Protein AF-A0A819XTJ2-F1 (afdb_monomer_lite)

Structure (mmCIF, N/CA/C/O backbone):
data_AF-A0A819XTJ2-F1
#
_entry.id   AF-A0A819XTJ2-F1
#
loop_
_atom_site.group_PDB
_atom_site.id
_atom_site.type_symbol
_atom_site.label_atom_id
_atom_site.label_alt_id
_atom_site.label_comp_id
_atom_site.label_asym_id
_atom_site.label_entity_id
_atom_site.label_seq_id
_atom_site.pdbx_PDB_ins_code
_atom_site.Cartn_x
_atom_site.Cartn_y
_atom_site.Cartn_z
_atom_site.occupancy
_atom_site.B_iso_or_equiv
_atom_site.auth_seq_id
_atom_site.auth_comp_id
_atom_site.auth_asym_id
_atom_site.auth_atom_id
_atom_site.pdbx_PDB_model_num
ATOM 1 N N . MET A 1 1 ? 41.397 -12.103 -44.187 1.00 33.31 1 MET A N 1
ATOM 2 C CA . MET A 1 1 ? 41.204 -11.836 -45.631 1.00 33.31 1 MET A CA 1
ATOM 3 C C . MET A 1 1 ? 39.822 -12.357 -45.990 1.00 33.31 1 MET A C 1
ATOM 5 O O . MET A 1 1 ? 39.593 -13.533 -45.779 1.00 33.31 1 MET A O 1
ATOM 9 N N . SER A 1 2 ? 38.857 -11.444 -46.152 1.00 30.75 2 SER A N 1
ATOM 10 C CA . SER A 1 2 ? 38.180 -11.141 -47.435 1.00 30.75 2 SER A CA 1
ATOM 11 C C . SER A 1 2 ? 37.150 -12.227 -47.793 1.00 30.75 2 SER A C 1
ATOM 13 O O . SER A 1 2 ? 37.523 -13.384 -47.882 1.00 30.75 2 SER A O 1
ATOM 15 N N . SER A 1 3 ? 35.853 -11.954 -47.941 1.00 30.77 3 SER A N 1
ATOM 16 C CA . SER A 1 3 ? 35.299 -10.926 -48.830 1.00 30.77 3 SER A CA 1
ATOM 17 C C . SER A 1 3 ? 33.837 -10.558 -48.513 1.00 30.77 3 SER A C 1
ATOM 19 O O . SER A 1 3 ? 32.986 -11.427 -48.343 1.00 30.77 3 SER A O 1
ATOM 21 N N . SER A 1 4 ? 33.568 -9.250 -48.537 1.00 34.06 4 SER A N 1
ATOM 22 C CA . SER A 1 4 ? 32.268 -8.621 -48.831 1.00 34.06 4 SER A CA 1
ATOM 23 C C . SER A 1 4 ? 31.902 -8.814 -50.323 1.00 34.06 4 SER A C 1
ATOM 25 O O . SER A 1 4 ? 32.768 -9.222 -51.102 1.00 34.06 4 SER A O 1
ATOM 27 N N . PRO A 1 5 ? 30.677 -8.459 -50.760 1.00 40.50 5 PRO A N 1
ATOM 28 C CA . PRO A 1 5 ? 30.611 -7.206 -51.515 1.00 40.50 5 PRO A CA 1
ATOM 29 C C . PRO A 1 5 ? 29.430 -6.285 -51.155 1.00 40.50 5 PRO A C 1
ATOM 31 O O . PRO A 1 5 ? 28.283 -6.695 -50.998 1.00 40.50 5 PRO A O 1
ATOM 34 N N . TYR A 1 6 ? 29.786 -5.004 -51.083 1.00 28.61 6 TYR A N 1
ATOM 35 C CA . TYR A 1 6 ? 28.980 -3.788 -51.200 1.00 28.61 6 TYR A CA 1
ATOM 36 C C . TYR A 1 6 ? 28.230 -3.696 -52.546 1.00 28.61 6 TYR A C 1
ATOM 38 O O . TYR A 1 6 ? 28.652 -4.341 -53.499 1.00 28.61 6 TYR A O 1
ATOM 46 N N . ILE A 1 7 ? 27.203 -2.831 -52.653 1.00 33.72 7 ILE A N 1
ATOM 47 C CA . ILE A 1 7 ? 27.189 -1.514 -53.364 1.00 33.72 7 ILE A CA 1
ATOM 48 C C . ILE A 1 7 ? 25.806 -0.853 -53.078 1.00 33.72 7 ILE A C 1
ATOM 50 O O . ILE A 1 7 ? 24.790 -1.463 -53.377 1.00 33.72 7 ILE A O 1
ATOM 54 N N . ASN A 1 8 ? 25.645 0.232 -52.301 1.00 29.64 8 ASN A N 1
ATOM 55 C CA . ASN A 1 8 ? 26.008 1.664 -52.440 1.00 29.64 8 ASN A CA 1
ATOM 56 C C . ASN A 1 8 ? 24.968 2.515 -53.215 1.00 29.64 8 ASN A C 1
ATOM 58 O O . ASN A 1 8 ? 24.580 2.143 -54.316 1.00 29.64 8 ASN A O 1
ATOM 62 N N . GLY A 1 9 ? 24.594 3.693 -52.684 1.00 28.16 9 GLY A N 1
ATOM 63 C CA . GLY A 1 9 ? 23.926 4.748 -53.471 1.00 28.16 9 GLY A CA 1
ATOM 64 C C . GLY A 1 9 ? 22.992 5.708 -52.717 1.00 28.16 9 GLY A C 1
ATOM 65 O O . GLY A 1 9 ? 21.778 5.550 -52.760 1.00 28.16 9 GLY A O 1
ATOM 66 N N . LYS A 1 10 ? 23.539 6.755 -52.083 1.00 34.38 10 LYS A N 1
ATOM 67 C CA . LYS A 1 10 ? 22.803 7.991 -51.735 1.00 34.38 10 LYS A CA 1
ATOM 68 C C . LYS A 1 10 ? 22.776 8.941 -52.943 1.00 34.38 10 LYS A C 1
ATOM 70 O O . LYS A 1 10 ? 23.845 9.182 -53.493 1.00 34.38 10 LYS A O 1
ATOM 75 N N . SER A 1 11 ? 21.634 9.586 -53.224 1.00 29.20 11 SER A N 1
ATOM 76 C CA . SER A 1 11 ? 21.555 10.988 -53.706 1.00 29.20 11 SER A CA 1
ATOM 77 C C . SER A 1 11 ? 20.107 11.532 -53.757 1.00 29.20 11 SER A C 1
ATOM 79 O O . SER A 1 11 ? 19.302 11.083 -54.564 1.00 29.20 11 SER A O 1
ATOM 81 N N . SER A 1 12 ? 19.806 12.536 -52.926 1.00 32.75 12 SER A N 1
ATOM 82 C CA . SER A 1 12 ? 18.906 13.690 -53.214 1.00 32.75 12 SER A CA 1
ATOM 83 C C . SER A 1 12 ? 19.791 14.778 -53.888 1.00 32.75 12 SER A C 1
ATOM 85 O O . SER A 1 12 ? 20.999 14.643 -53.639 1.00 32.75 12 SER A O 1
ATOM 87 N N . PRO A 1 13 ? 19.373 15.840 -54.656 1.00 39.78 13 PRO A N 1
ATOM 88 C CA . PRO A 1 13 ? 18.227 16.758 -54.416 1.00 39.78 13 PRO A CA 1
ATOM 89 C C . PRO A 1 13 ? 17.625 17.551 -55.638 1.00 39.78 13 PRO A C 1
ATOM 91 O O . PRO A 1 13 ? 18.075 17.434 -56.771 1.00 39.78 13 PRO A O 1
ATOM 94 N N . TYR A 1 14 ? 16.652 18.435 -55.333 1.00 25.59 14 TYR A N 1
ATOM 95 C CA . TYR A 1 14 ? 16.178 19.664 -56.033 1.00 25.59 14 TYR A CA 1
ATOM 96 C C . TYR A 1 14 ? 14.940 19.683 -56.977 1.00 25.59 14 TYR A C 1
ATOM 98 O O . TYR A 1 14 ? 14.947 19.164 -58.084 1.00 25.59 14 TYR A O 1
ATOM 106 N N . MET A 1 15 ? 13.956 20.482 -56.512 1.00 27.58 15 MET A N 1
ATOM 107 C CA . MET A 1 15 ? 13.065 21.461 -57.179 1.00 27.58 15 MET A CA 1
ATOM 108 C C . MET A 1 15 ? 12.132 21.068 -58.344 1.00 27.58 15 MET A C 1
ATOM 110 O O . MET A 1 15 ? 12.554 20.916 -59.483 1.00 27.58 15 MET A O 1
ATOM 114 N N . ALA A 1 16 ? 10.823 21.194 -58.084 1.00 30.78 16 ALA A N 1
ATOM 115 C CA . ALA A 1 16 ? 9.836 21.652 -59.065 1.00 30.78 16 ALA A CA 1
ATOM 116 C C . ALA A 1 16 ? 8.896 22.704 -58.424 1.00 30.78 16 ALA A C 1
ATOM 118 O O . ALA A 1 16 ? 8.117 22.394 -57.527 1.00 30.78 16 ALA A O 1
ATOM 119 N N . LEU A 1 17 ? 9.013 23.956 -58.876 1.00 28.36 17 LEU A N 1
ATOM 120 C CA . LEU A 1 17 ? 8.018 25.046 -58.793 1.00 28.36 17 LEU A CA 1
ATOM 121 C C . LEU A 1 17 ? 7.147 24.945 -60.070 1.00 28.36 17 LEU A C 1
ATOM 123 O O . LEU A 1 17 ? 7.678 24.523 -61.091 1.00 28.36 17 LEU A O 1
ATOM 127 N N . ASN A 1 18 ? 5.880 25.341 -60.215 1.00 31.78 18 ASN A N 1
ATOM 128 C CA . ASN A 1 18 ? 4.843 26.002 -59.415 1.00 31.78 18 ASN A CA 1
ATOM 129 C C . ASN A 1 18 ? 3.530 25.902 -60.240 1.00 31.78 18 ASN A C 1
ATOM 131 O O . ASN A 1 18 ? 3.596 25.822 -61.464 1.00 31.78 18 ASN A O 1
ATOM 135 N N . THR A 1 19 ? 2.353 26.057 -59.627 1.00 29.44 19 THR A N 1
ATOM 136 C CA . THR A 1 19 ? 1.295 26.975 -60.124 1.00 29.44 19 THR A CA 1
ATOM 137 C C . THR A 1 19 ? 0.316 27.305 -58.986 1.00 29.44 19 THR A C 1
ATOM 139 O O . THR A 1 19 ? 0.061 26.444 -58.145 1.00 29.44 19 THR A O 1
ATOM 142 N N . PRO A 1 20 ? -0.189 28.552 -58.897 1.00 35.25 20 PRO A N 1
ATOM 143 C CA . PRO A 1 20 ? -0.870 29.057 -57.707 1.00 35.25 20 PRO A CA 1
ATOM 144 C C . PRO A 1 20 ? -2.383 28.824 -57.778 1.00 35.25 20 PRO A C 1
ATOM 146 O O . PRO A 1 20 ? -2.987 29.054 -58.823 1.00 35.25 20 PRO A O 1
ATOM 149 N N . ASN A 1 21 ? -3.006 28.445 -56.656 1.00 36.38 21 ASN A N 1
ATOM 150 C CA . ASN A 1 21 ? -4.464 28.426 -56.534 1.00 36.38 21 ASN A CA 1
ATOM 151 C C . ASN A 1 21 ? -4.954 29.253 -55.331 1.00 36.38 21 ASN A C 1
ATOM 153 O O . ASN A 1 21 ? -4.459 29.135 -54.214 1.00 36.38 21 ASN A O 1
ATOM 157 N N . VAL A 1 22 ? -5.906 30.118 -55.679 1.00 39.69 22 VAL A N 1
ATOM 158 C CA . VAL A 1 22 ? -6.701 31.153 -54.992 1.00 39.69 22 VAL A CA 1
ATOM 159 C C . VAL A 1 22 ? -7.015 30.908 -53.497 1.00 39.69 22 VAL A C 1
ATOM 161 O O . VAL A 1 22 ? -7.332 29.779 -53.129 1.00 39.69 22 VAL A O 1
ATOM 164 N N . PRO A 1 23 ? -7.021 31.949 -52.628 1.00 38.47 23 PRO A N 1
ATOM 165 C CA . PRO A 1 23 ? -7.430 31.799 -51.232 1.00 38.47 23 PRO A CA 1
ATOM 166 C C . PRO A 1 23 ? -8.944 31.568 -51.110 1.00 38.47 23 PRO A C 1
ATOM 168 O O . PRO A 1 23 ? -9.739 32.366 -51.608 1.00 38.47 23 PRO A O 1
ATOM 171 N N . ASN A 1 24 ? -9.343 30.518 -50.391 1.00 42.22 24 ASN A N 1
ATOM 172 C CA . ASN A 1 24 ? -10.721 30.346 -49.933 1.00 42.22 24 ASN A CA 1
ATOM 173 C C . ASN A 1 24 ? -11.011 31.282 -48.745 1.00 42.22 24 ASN A C 1
ATOM 175 O O . ASN A 1 24 ? -10.162 31.487 -47.878 1.00 42.22 24 ASN A O 1
ATOM 179 N N . ALA A 1 25 ? -12.219 31.851 -48.726 1.00 38.25 25 ALA A N 1
ATOM 180 C CA . ALA A 1 25 ? -12.729 32.722 -47.665 1.00 38.25 25 ALA A CA 1
ATOM 181 C C . ALA A 1 25 ? -12.767 32.008 -46.294 1.00 38.25 25 ALA A C 1
ATOM 183 O O . ALA A 1 25 ? -12.928 30.785 -46.256 1.00 38.25 25 ALA A O 1
ATOM 184 N N . PRO A 1 26 ? -12.652 32.738 -45.166 1.00 36.56 26 PRO A N 1
ATOM 185 C CA . PRO A 1 26 ? -12.672 32.128 -43.842 1.00 36.56 26 PRO A CA 1
ATOM 186 C C . PRO A 1 26 ? -14.036 31.481 -43.576 1.00 36.56 26 PRO A C 1
ATOM 188 O O . PRO A 1 26 ? -15.063 32.158 -43.571 1.00 36.56 26 PRO A O 1
ATOM 191 N N . GLN A 1 27 ? -14.044 30.165 -43.356 1.00 34.03 27 GLN A N 1
ATOM 192 C CA . GLN A 1 27 ? -15.206 29.471 -42.816 1.00 34.03 27 GLN A CA 1
ATOM 193 C C . GLN A 1 27 ? -15.187 29.613 -41.295 1.00 34.03 27 GLN A C 1
ATOM 195 O O . GLN A 1 27 ? -14.253 29.179 -40.627 1.00 34.03 27 GLN A O 1
ATOM 200 N N . THR A 1 28 ? -16.213 30.256 -40.751 1.00 38.00 28 THR A N 1
ATOM 201 C CA . THR A 1 28 ? -16.498 30.271 -39.320 1.00 38.00 28 THR A CA 1
ATOM 202 C C . THR A 1 28 ? -16.926 28.864 -38.904 1.00 38.00 28 THR A C 1
ATOM 204 O O . THR A 1 28 ? -18.058 28.454 -39.154 1.00 38.00 28 THR A O 1
ATOM 207 N N . GLU A 1 29 ? -16.027 28.106 -38.278 1.00 34.88 29 GLU A N 1
ATOM 208 C CA . GLU A 1 29 ? -16.416 26.896 -37.557 1.00 34.88 29 GLU A CA 1
ATOM 209 C C . GLU A 1 29 ? -17.169 27.305 -36.290 1.00 34.88 29 GLU A C 1
ATOM 211 O O . GLU A 1 29 ? -16.637 27.949 -35.385 1.00 34.88 29 GLU A O 1
ATOM 216 N N . HIS A 1 30 ? -18.451 26.954 -36.237 1.00 35.78 30 HIS A N 1
ATOM 217 C CA . HIS A 1 30 ? -19.218 27.006 -35.006 1.00 35.78 30 HIS A CA 1
ATOM 218 C C . HIS A 1 30 ? -18.722 25.885 -34.092 1.00 35.78 30 HIS A C 1
ATOM 220 O O . HIS A 1 30 ? -19.033 24.717 -34.321 1.00 35.78 30 HIS A O 1
ATOM 226 N N . THR A 1 31 ? -17.973 26.229 -33.044 1.00 33.97 31 THR A N 1
ATOM 227 C CA . THR A 1 31 ? -17.656 25.295 -31.961 1.00 33.97 31 THR A CA 1
ATOM 228 C C . THR A 1 31 ? -18.955 24.894 -31.264 1.00 33.97 31 THR A C 1
ATOM 230 O O . THR A 1 31 ? -19.455 25.600 -30.388 1.00 33.97 31 THR A O 1
ATOM 233 N N . ALA A 1 32 ? -19.532 23.761 -31.660 1.00 31.55 32 ALA A N 1
ATOM 234 C CA . ALA A 1 32 ? -20.559 23.103 -30.873 1.00 31.55 32 ALA A CA 1
ATOM 235 C C . ALA A 1 32 ? -19.878 22.522 -29.629 1.00 31.55 32 ALA A C 1
ATOM 237 O O . ALA A 1 32 ? -19.224 21.482 -29.686 1.00 31.55 32 ALA A O 1
ATOM 238 N N . VAL A 1 33 ? -19.998 23.220 -28.499 1.00 32.41 33 VAL A N 1
ATOM 239 C CA . VAL A 1 33 ? -19.645 22.669 -27.188 1.00 32.41 33 VAL A CA 1
ATOM 240 C C . VAL A 1 33 ? -20.660 21.570 -26.893 1.00 32.41 33 VAL A C 1
ATOM 242 O O . VAL A 1 33 ? -21.764 21.831 -26.415 1.00 32.41 33 VAL A O 1
ATOM 245 N N . GLN A 1 34 ? -20.316 20.330 -27.236 1.00 29.33 34 GLN A N 1
ATOM 246 C CA . GLN A 1 34 ? -21.091 19.168 -26.833 1.00 29.33 34 GLN A CA 1
ATOM 247 C C . GLN A 1 34 ? -20.846 18.957 -25.340 1.00 29.33 34 GLN A C 1
ATOM 249 O O . GLN A 1 34 ? -19.875 18.330 -24.926 1.00 29.33 34 GLN A O 1
ATOM 254 N N . GLN A 1 35 ? -21.710 19.553 -24.521 1.00 30.34 35 GLN A N 1
ATOM 255 C CA . GLN A 1 35 ? -21.733 19.329 -23.085 1.00 30.34 35 GLN A CA 1
ATOM 256 C C . GLN A 1 35 ? -22.152 17.869 -22.862 1.00 30.34 35 GLN A C 1
ATOM 258 O O . GLN A 1 35 ? -23.330 17.526 -22.969 1.00 30.34 35 GLN A O 1
ATOM 263 N N . SER A 1 36 ? -21.182 16.983 -22.627 1.00 32.88 36 SER A N 1
ATOM 264 C CA . SER A 1 36 ? -21.461 15.612 -22.217 1.00 32.88 36 SER A CA 1
ATOM 265 C C . SER A 1 36 ? -22.080 15.665 -20.825 1.00 32.88 36 SER A C 1
ATOM 267 O O . SER A 1 36 ? -21.419 15.902 -19.816 1.00 32.88 36 SER A O 1
ATOM 269 N N . VAL A 1 37 ? -23.398 15.493 -20.769 1.00 30.84 37 VAL A N 1
ATOM 270 C CA . VAL A 1 37 ? -24.089 15.206 -19.517 1.00 30.84 37 VAL A CA 1
ATOM 271 C C . VAL A 1 37 ? -23.550 13.857 -19.052 1.00 30.84 37 VAL A C 1
ATOM 273 O O . VAL A 1 37 ? -23.844 12.833 -19.667 1.00 30.84 37 VAL A O 1
ATOM 276 N N . ALA A 1 38 ? -22.706 13.862 -18.020 1.00 33.25 38 ALA A N 1
ATOM 277 C CA . ALA A 1 38 ? -22.236 12.644 -17.381 1.00 33.25 38 ALA A CA 1
ATOM 278 C C . ALA A 1 38 ? -23.459 11.895 -16.837 1.00 33.25 38 ALA A C 1
ATOM 280 O O . ALA A 1 38 ? -24.046 12.271 -15.822 1.00 33.25 38 ALA A O 1
ATOM 281 N N . SER A 1 39 ? -23.887 10.858 -17.553 1.00 31.30 39 SER A N 1
ATOM 282 C CA . SER A 1 39 ? -24.851 9.897 -17.046 1.00 31.30 39 SER A CA 1
ATOM 283 C C . SER A 1 39 ? -24.192 9.181 -15.875 1.00 31.30 39 SER A C 1
ATOM 285 O O . SER A 1 39 ? -23.262 8.403 -16.086 1.00 31.30 39 SER A O 1
ATOM 287 N N . VAL A 1 40 ? -24.641 9.468 -14.652 1.00 37.28 40 VAL A N 1
ATOM 288 C CA . VAL A 1 40 ? -24.263 8.709 -13.455 1.00 37.28 40 VAL A CA 1
ATOM 289 C C . VAL A 1 40 ? -24.588 7.237 -13.741 1.00 37.28 40 VAL A C 1
ATOM 291 O O . VAL A 1 40 ? -25.769 6.922 -13.923 1.00 37.28 40 VAL A O 1
ATOM 294 N N . PRO A 1 41 ? -23.591 6.336 -13.856 1.00 39.91 41 PRO A N 1
ATOM 295 C CA . PRO A 1 41 ? -23.875 4.922 -14.030 1.00 39.91 41 PRO A CA 1
ATOM 296 C C . PRO A 1 41 ? -24.628 4.430 -12.790 1.00 39.91 41 PRO A C 1
ATOM 298 O O . PRO A 1 41 ? -24.379 4.938 -11.692 1.00 39.91 41 PRO A O 1
ATOM 301 N N . PRO A 1 42 ? -25.550 3.465 -12.932 1.00 39.53 42 PRO A N 1
ATOM 302 C CA . PRO A 1 42 ? -26.267 2.924 -11.789 1.00 39.53 42 PRO A CA 1
ATOM 303 C C . PRO A 1 42 ? -25.250 2.431 -10.760 1.00 39.53 42 PRO A C 1
ATOM 305 O O . PRO A 1 42 ? -24.341 1.670 -11.091 1.00 39.53 42 PRO A O 1
ATOM 308 N N . THR A 1 43 ? -25.395 2.897 -9.521 1.00 44.53 43 THR A N 1
ATOM 309 C CA . THR A 1 43 ? -24.655 2.402 -8.364 1.00 44.53 43 THR A CA 1
ATOM 310 C C . THR A 1 43 ? -24.796 0.884 -8.324 1.00 44.53 43 THR A C 1
ATOM 312 O O . THR A 1 43 ? -25.865 0.351 -8.025 1.00 44.53 43 THR A O 1
ATOM 315 N N . GLY A 1 44 ? -23.728 0.177 -8.700 1.00 46.88 44 GLY A N 1
ATOM 316 C CA . GLY A 1 44 ? -23.690 -1.277 -8.661 1.00 46.88 44 GLY A CA 1
ATOM 317 C C . GLY A 1 44 ? -23.962 -1.737 -7.233 1.00 46.88 44 GLY A C 1
ATOM 318 O O . GLY A 1 44 ? -23.197 -1.439 -6.319 1.00 46.88 44 GLY A O 1
ATOM 319 N N . VAL A 1 45 ? -25.087 -2.416 -7.025 1.00 43.62 45 VAL A N 1
ATOM 320 C CA . VAL A 1 45 ? -25.443 -2.980 -5.722 1.00 43.62 45 VAL A CA 1
ATOM 321 C C . VAL A 1 45 ? -24.493 -4.132 -5.445 1.00 43.62 45 VAL A C 1
ATOM 323 O O . VAL A 1 45 ? -24.502 -5.116 -6.189 1.00 43.62 45 VAL A O 1
ATOM 326 N N . PHE A 1 46 ? -23.682 -4.023 -4.386 1.00 41.84 46 PHE A N 1
ATOM 327 C CA . PHE A 1 46 ? -22.761 -5.100 -4.073 1.00 41.84 46 PHE A CA 1
ATOM 328 C C . PHE A 1 46 ? -23.482 -6.366 -3.553 1.00 41.84 46 PHE A C 1
ATOM 330 O O . PHE A 1 46 ? -24.262 -6.300 -2.605 1.00 41.84 46 PHE A O 1
ATOM 337 N N . SER A 1 47 ? -23.253 -7.513 -4.206 1.00 47.00 47 SER A N 1
ATOM 338 C CA . SER A 1 47 ? -23.802 -8.846 -3.922 1.00 47.00 47 SER A CA 1
ATOM 339 C C . SER A 1 47 ? -22.683 -9.861 -3.633 1.00 47.00 47 SER A C 1
ATOM 341 O O . SER A 1 47 ? -21.505 -9.534 -3.694 1.00 47.00 47 SER A O 1
ATOM 343 N N . GLU A 1 48 ? -23.044 -11.108 -3.322 1.00 44.19 48 GLU A N 1
ATOM 344 C CA . GLU A 1 48 ? -22.086 -12.208 -3.091 1.00 44.19 48 GLU A CA 1
ATOM 345 C C . GLU A 1 48 ? -21.392 -12.699 -4.369 1.00 44.19 48 GLU A C 1
ATOM 347 O O . GLU A 1 48 ? -20.478 -13.516 -4.303 1.00 44.19 48 GLU A O 1
ATOM 352 N N . GLN A 1 49 ? -21.824 -12.209 -5.531 1.00 45.88 49 GLN A N 1
ATOM 353 C CA . GLN A 1 49 ? -21.178 -12.459 -6.813 1.00 45.88 49 GLN A CA 1
ATOM 354 C C . GLN A 1 49 ? -20.142 -11.372 -7.109 1.00 45.88 49 GLN A C 1
ATOM 356 O O . GLN A 1 49 ? -20.379 -10.226 -6.731 1.00 45.88 49 GLN A O 1
ATOM 361 N N . PRO A 1 50 ? -19.039 -11.695 -7.811 1.00 47.22 50 PRO A N 1
ATOM 362 C CA . PRO A 1 50 ? -18.071 -10.716 -8.280 1.00 47.22 50 PRO A CA 1
ATOM 363 C C . PRO A 1 50 ? -18.730 -9.585 -9.058 1.00 47.22 50 PRO A C 1
ATOM 365 O O . PRO A 1 50 ? -19.617 -9.823 -9.880 1.00 47.22 50 PRO A O 1
ATOM 368 N N . ILE A 1 51 ? -18.299 -8.352 -8.811 1.00 52.62 51 ILE A N 1
ATOM 369 C CA . ILE A 1 51 ? -18.972 -7.173 -9.361 1.00 52.62 51 ILE A CA 1
ATOM 370 C C . ILE A 1 51 ? -17.950 -6.296 -10.009 1.00 52.62 51 ILE A C 1
ATOM 372 O O . ILE A 1 51 ? -16.900 -6.010 -9.442 1.00 52.62 51 ILE A O 1
ATOM 376 N N . LYS A 1 52 ? -18.320 -5.882 -11.208 1.00 52.81 52 LYS A N 1
ATOM 377 C CA . LYS A 1 52 ? -17.613 -4.901 -11.995 1.00 52.81 52 LYS A CA 1
ATOM 378 C C . LYS A 1 52 ? -17.997 -3.519 -11.473 1.00 52.81 52 LYS A C 1
ATOM 380 O O . LYS A 1 52 ? -19.122 -3.080 -11.703 1.00 52.81 52 LYS A O 1
ATOM 385 N N . CYS A 1 53 ? -17.109 -2.860 -10.738 1.00 60.19 53 CYS A N 1
ATOM 386 C CA . CYS A 1 53 ? -17.228 -1.429 -10.455 1.00 60.19 53 CYS A CA 1
ATOM 387 C C . CYS A 1 53 ? -16.400 -0.629 -11.465 1.00 60.19 53 CYS A C 1
ATOM 389 O O . CYS A 1 53 ? -15.436 -1.142 -12.016 1.00 60.19 53 CYS A O 1
ATOM 391 N N . VAL A 1 54 ? -16.798 0.608 -11.760 1.00 60.31 54 VAL A N 1
ATOM 392 C CA . VAL A 1 54 ? -16.084 1.478 -12.705 1.00 60.31 54 VAL A CA 1
ATOM 393 C C . VAL A 1 54 ? -15.458 2.623 -11.921 1.00 60.31 54 VAL A C 1
ATOM 395 O O . VAL A 1 54 ? -16.158 3.327 -11.196 1.00 60.31 54 VAL A O 1
ATOM 398 N N . CYS A 1 55 ? -14.147 2.808 -12.055 1.00 44.75 55 CYS A N 1
ATOM 399 C CA . CYS A 1 55 ? -13.420 3.909 -11.437 1.00 44.75 55 CYS A CA 1
ATOM 400 C C . CYS A 1 55 ? -13.922 5.251 -11.997 1.00 44.75 55 CYS A C 1
ATOM 402 O O . CYS A 1 55 ? -13.839 5.490 -13.202 1.00 44.75 55 CYS A O 1
ATOM 404 N N . PHE A 1 56 ? -14.395 6.155 -11.132 1.00 49.50 56 PHE A N 1
ATOM 405 C CA . PHE A 1 56 ? -14.918 7.467 -11.546 1.00 49.50 56 PHE A CA 1
ATOM 406 C C . PHE A 1 56 ? -13.855 8.401 -12.143 1.00 49.50 56 PHE A C 1
ATOM 408 O O . PHE A 1 56 ? -14.204 9.332 -12.864 1.00 49.50 56 PHE A O 1
ATOM 415 N N . GLN A 1 57 ? -12.572 8.147 -11.863 1.00 43.06 57 GLN A N 1
ATOM 416 C CA . GLN A 1 57 ? -11.464 8.990 -12.311 1.00 43.06 57 GLN A CA 1
ATOM 417 C C . GLN A 1 57 ? -10.966 8.611 -13.713 1.00 43.06 57 GLN A C 1
ATOM 419 O O . GLN A 1 57 ? -10.704 9.489 -14.530 1.00 43.06 57 GLN A O 1
ATOM 424 N N . CYS A 1 58 ? -10.822 7.313 -14.002 1.00 67.00 58 CYS A N 1
ATOM 425 C CA . CYS A 1 58 ? -10.223 6.837 -15.256 1.00 67.00 58 CYS A CA 1
ATOM 426 C C . CYS A 1 58 ? -11.140 5.951 -16.111 1.00 67.00 58 CYS A C 1
ATOM 428 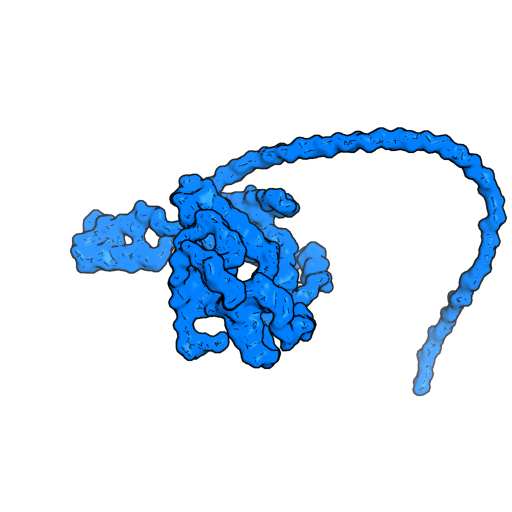O O . CYS A 1 58 ? -10.759 5.582 -17.218 1.00 67.00 58 CYS A O 1
ATOM 430 N N . GLY A 1 59 ? -12.332 5.590 -15.627 1.00 58.41 59 GLY A N 1
ATOM 431 C CA . GLY A 1 59 ? -13.279 4.739 -16.354 1.00 58.41 59 GLY A CA 1
ATOM 432 C C . GLY A 1 59 ? -12.900 3.254 -16.422 1.00 58.41 59 GLY A C 1
ATOM 433 O O . GLY A 1 59 ? -13.594 2.489 -17.088 1.00 58.41 59 GLY A O 1
ATOM 434 N N . ALA A 1 60 ? -11.826 2.828 -15.746 1.00 48.88 60 ALA A N 1
ATOM 435 C CA . ALA A 1 60 ? -11.420 1.422 -15.685 1.00 48.88 60 ALA A CA 1
ATOM 436 C C . ALA A 1 60 ? -12.451 0.574 -14.927 1.00 48.88 60 ALA A C 1
ATOM 438 O O . ALA A 1 60 ? -13.015 1.037 -13.932 1.00 48.88 60 ALA A O 1
ATOM 439 N N . THR A 1 61 ? -12.678 -0.662 -15.376 1.00 54.41 61 THR A N 1
ATOM 440 C CA . THR A 1 61 ? -13.562 -1.609 -14.690 1.00 54.41 61 THR A CA 1
ATOM 441 C C . THR A 1 61 ? -12.740 -2.423 -13.683 1.00 54.41 61 THR A C 1
ATOM 443 O O . THR A 1 61 ? -11.603 -2.772 -13.938 1.00 54.41 61 THR A O 1
ATOM 446 N N . ILE A 1 62 ? -13.252 -2.685 -12.488 1.00 60.19 62 ILE A N 1
ATOM 447 C CA . ILE A 1 62 ? -12.567 -3.437 -11.430 1.00 60.19 62 ILE A CA 1
ATOM 448 C C . ILE A 1 62 ? -13.485 -4.591 -11.053 1.00 60.19 62 ILE A C 1
ATOM 450 O O . ILE A 1 62 ? -14.656 -4.363 -10.746 1.00 60.19 62 ILE A O 1
ATOM 454 N N . LEU A 1 63 ? -12.982 -5.826 -11.088 1.00 61.81 63 LEU A N 1
ATOM 455 C CA . LEU A 1 63 ? -13.742 -7.012 -10.703 1.00 61.81 63 LEU A CA 1
ATOM 456 C C . LEU A 1 63 ? -13.418 -7.395 -9.255 1.00 61.81 63 LEU A C 1
ATOM 458 O O . LEU A 1 63 ? -12.382 -7.990 -8.976 1.00 61.81 63 LEU A O 1
ATOM 462 N N . ALA A 1 64 ? -14.323 -7.105 -8.323 1.00 58.81 64 ALA A N 1
ATOM 463 C CA . ALA A 1 64 ? -14.161 -7.561 -6.944 1.00 58.81 64 ALA A CA 1
ATOM 464 C C . ALA A 1 64 ? -14.403 -9.077 -6.851 1.00 58.81 64 ALA A C 1
ATOM 466 O O . ALA A 1 64 ? -15.448 -9.545 -7.296 1.00 58.81 64 ALA A O 1
ATOM 467 N N . ARG A 1 65 ? -13.499 -9.852 -6.237 1.00 56.12 65 ARG A N 1
ATOM 468 C CA . ARG A 1 65 ? -13.739 -11.266 -5.896 1.00 56.12 65 ARG A CA 1
ATOM 469 C C . ARG A 1 65 ? -14.159 -11.377 -4.430 1.00 56.12 65 ARG A C 1
ATOM 471 O O . ARG A 1 65 ? -13.409 -10.981 -3.548 1.00 56.12 65 ARG A O 1
ATOM 478 N N . ALA A 1 66 ? -15.337 -11.942 -4.165 1.00 56.81 66 ALA A N 1
ATOM 479 C CA . ALA A 1 66 ? -15.800 -12.224 -2.806 1.00 56.81 66 ALA A CA 1
ATOM 480 C C . ALA A 1 66 ? -15.694 -13.728 -2.514 1.00 56.81 66 ALA A C 1
ATOM 482 O O . ALA A 1 66 ? -16.371 -14.537 -3.149 1.00 56.81 66 ALA A O 1
ATOM 483 N N . THR A 1 67 ? -14.855 -14.112 -1.553 1.00 58.56 67 THR A N 1
ATOM 484 C CA . THR A 1 67 ? -14.810 -15.471 -0.993 1.00 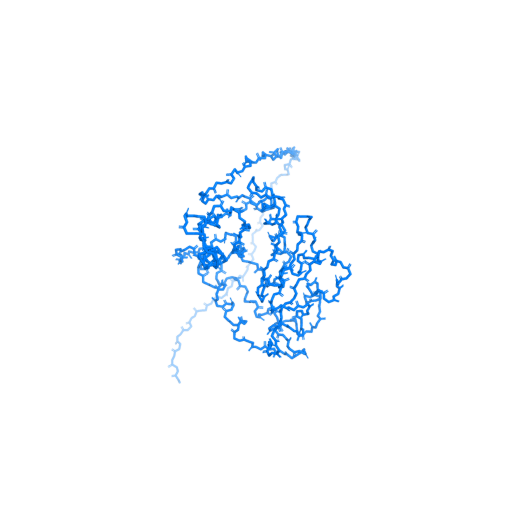58.56 67 THR A CA 1
ATOM 485 C C . THR A 1 67 ? -15.269 -15.427 0.463 1.00 58.56 67 THR A C 1
ATOM 487 O O . THR A 1 67 ? -14.954 -14.493 1.200 1.00 58.56 67 THR A O 1
ATOM 490 N N . LYS A 1 68 ? -16.071 -16.411 0.887 1.00 62.56 68 LYS A N 1
ATOM 491 C CA . LYS A 1 68 ? -16.531 -16.533 2.276 1.00 62.56 68 LYS A CA 1
ATOM 492 C C . LYS A 1 68 ? -15.805 -17.694 2.938 1.00 62.56 68 LYS A C 1
ATOM 494 O O . LYS A 1 68 ? -16.063 -18.846 2.602 1.00 62.56 68 LYS A O 1
ATOM 499 N N . GLU A 1 69 ? -14.947 -17.383 3.900 1.00 69.81 69 GLU A N 1
ATOM 500 C CA . GLU A 1 69 ? -14.237 -18.374 4.706 1.00 69.81 69 GLU A CA 1
ATOM 501 C C . GLU A 1 69 ? -14.406 -18.063 6.196 1.00 69.81 69 GLU A C 1
ATOM 503 O O . GLU A 1 69 ? -14.465 -16.902 6.603 1.00 69.81 69 GLU A O 1
ATOM 508 N N . ASN A 1 70 ? -14.515 -19.105 7.021 1.00 79.69 70 ASN A N 1
ATOM 509 C CA . ASN A 1 70 ? -14.571 -18.940 8.471 1.00 79.69 70 ASN A CA 1
ATOM 510 C C . ASN A 1 70 ? -13.156 -18.670 8.991 1.00 79.69 70 ASN A C 1
ATOM 512 O O . ASN A 1 70 ? -12.285 -19.534 8.878 1.00 79.69 70 ASN A O 1
ATOM 516 N N . GLY A 1 71 ? -12.936 -17.493 9.581 1.00 72.69 71 GLY A N 1
ATOM 517 C CA . GLY A 1 71 ? -11.635 -17.112 10.127 1.00 72.69 71 GLY A CA 1
ATOM 518 C C . GLY A 1 71 ? -11.201 -17.982 11.313 1.00 72.69 71 GLY A C 1
ATOM 519 O O . GLY A 1 71 ? -12.022 -18.574 12.014 1.00 72.69 71 GLY A O 1
ATOM 520 N N . ILE A 1 72 ? -9.893 -18.019 11.586 1.00 82.50 72 ILE A N 1
ATOM 521 C CA . ILE A 1 72 ? -9.305 -18.784 12.706 1.00 82.50 72 ILE A CA 1
ATOM 522 C C . ILE A 1 72 ? -9.945 -18.403 14.049 1.00 82.50 72 ILE A C 1
ATOM 524 O O . ILE A 1 72 ? -10.205 -19.269 14.882 1.00 82.50 72 ILE A O 1
ATOM 528 N N . LEU A 1 73 ? -10.262 -17.120 14.249 1.00 80.62 73 LEU A N 1
ATOM 529 C CA . LEU A 1 73 ? -10.916 -16.643 15.467 1.00 80.62 73 LEU A CA 1
ATOM 530 C C . LEU A 1 73 ? -12.275 -17.324 15.706 1.00 80.62 73 LEU A C 1
ATOM 532 O O . LEU A 1 73 ? -12.579 -17.687 16.841 1.00 80.62 73 LEU A O 1
ATOM 536 N N . THR A 1 74 ? -13.061 -17.567 14.653 1.00 83.12 74 THR A N 1
ATOM 537 C CA . THR A 1 74 ? -14.341 -18.289 14.738 1.00 83.12 74 THR A CA 1
ATOM 538 C C . THR A 1 74 ? -14.140 -19.699 15.296 1.00 83.12 74 THR A C 1
ATOM 540 O O . THR A 1 74 ? -14.894 -20.140 16.166 1.00 83.12 74 THR A O 1
ATOM 543 N N . TRP A 1 75 ? -13.081 -20.386 14.861 1.00 88.06 75 TRP A N 1
ATOM 544 C CA . TRP A 1 75 ? -12.727 -21.722 15.343 1.00 88.06 75 TRP A CA 1
ATOM 545 C C . TRP A 1 75 ? -12.223 -21.718 16.786 1.00 88.06 75 TRP A C 1
ATOM 547 O O . TRP A 1 75 ? -12.648 -22.560 17.577 1.00 88.06 75 TRP A O 1
ATOM 557 N N . LEU A 1 76 ? -11.367 -20.759 17.152 1.00 87.75 76 LEU A N 1
ATOM 558 C CA . LEU A 1 76 ? -10.859 -20.620 18.520 1.00 87.75 76 LEU A CA 1
ATOM 559 C C . LEU A 1 76 ? -11.985 -20.329 19.517 1.00 87.75 76 LEU A C 1
ATOM 561 O O . LEU A 1 76 ? -12.029 -20.937 20.585 1.00 87.75 76 LEU A O 1
ATOM 565 N N . LEU A 1 77 ? -12.929 -19.455 19.156 1.00 84.88 77 LEU A N 1
ATOM 566 C CA . LEU A 1 77 ? -14.102 -19.168 19.983 1.00 84.88 77 LEU A CA 1
ATOM 567 C C . LEU A 1 77 ? -15.020 -20.390 20.103 1.00 84.88 77 LEU A C 1
ATOM 569 O O . LEU A 1 77 ? -15.469 -20.697 21.204 1.00 84.88 77 LEU A O 1
ATOM 573 N N . CYS A 1 78 ? -15.253 -21.127 19.011 1.00 89.19 78 CYS A N 1
ATOM 574 C CA . CYS A 1 78 ? -16.018 -22.377 19.048 1.00 89.19 78 CYS A CA 1
ATOM 575 C C . CYS A 1 78 ? -15.375 -23.410 19.991 1.00 89.19 78 CYS A C 1
ATOM 577 O O . CYS A 1 78 ? -16.047 -23.958 20.870 1.00 89.19 78 CYS A O 1
ATOM 579 N N . GLY A 1 79 ? -14.061 -23.626 19.863 1.00 90.19 79 GLY A N 1
ATOM 580 C CA . GLY A 1 79 ? -13.296 -24.525 20.729 1.00 90.19 79 GLY A CA 1
ATOM 581 C C . GLY A 1 79 ? -13.318 -24.088 22.195 1.00 90.19 79 GLY A C 1
ATOM 582 O O . GLY A 1 79 ? -13.583 -24.903 23.076 1.00 90.19 79 GLY A O 1
ATOM 583 N N . GLY A 1 80 ? -13.129 -22.794 22.465 1.00 90.25 80 GLY A N 1
ATOM 584 C CA . GLY A 1 80 ? -13.220 -22.231 23.813 1.00 90.25 80 GLY A CA 1
ATOM 585 C C . GLY A 1 80 ? -14.600 -22.432 24.448 1.00 90.25 80 GLY A C 1
ATOM 586 O O . GLY A 1 80 ? -14.687 -22.864 25.595 1.00 90.25 80 GLY A O 1
ATOM 587 N N . LEU A 1 81 ? -15.679 -22.201 23.692 1.00 88.94 81 LEU A N 1
ATOM 588 C CA . LEU A 1 81 ? -17.057 -22.417 24.148 1.00 88.94 81 LEU A CA 1
ATOM 589 C C . LEU A 1 81 ? -17.349 -23.901 24.430 1.00 88.94 81 LEU A C 1
ATOM 591 O O . LEU A 1 81 ? -18.008 -24.226 25.421 1.00 88.94 81 LEU A O 1
ATOM 595 N N . LEU A 1 82 ? -16.828 -24.818 23.608 1.00 91.25 82 LEU A N 1
ATOM 596 C CA . LEU A 1 82 ? -16.913 -26.256 23.882 1.00 91.25 82 LEU A CA 1
ATOM 597 C C . LEU A 1 82 ? -16.237 -26.622 25.210 1.00 91.25 82 LEU A C 1
ATOM 599 O O . LEU A 1 82 ? -16.794 -27.407 25.974 1.00 91.25 82 LEU A O 1
ATOM 603 N N . LEU A 1 83 ? -15.075 -26.045 25.522 1.00 91.06 83 LEU A N 1
ATOM 604 C CA . LEU A 1 83 ? -14.344 -26.358 26.756 1.00 91.06 83 LEU A CA 1
ATOM 605 C C . LEU A 1 83 ? -15.062 -25.889 28.032 1.00 91.06 83 LEU A C 1
ATOM 607 O O . LEU A 1 83 ? -14.878 -26.496 29.083 1.00 91.06 83 LEU A O 1
ATOM 611 N N . ILE A 1 84 ? -15.913 -24.863 27.947 1.00 90.94 84 ILE A N 1
ATOM 612 C CA . ILE A 1 84 ? -16.671 -24.324 29.091 1.00 90.94 84 ILE A CA 1
ATOM 613 C C . ILE A 1 84 ? -18.108 -24.868 29.202 1.00 90.94 84 ILE A C 1
ATOM 615 O O . ILE A 1 84 ? -18.901 -24.353 29.988 1.00 90.94 84 ILE A O 1
ATOM 619 N N . GLY A 1 85 ? -18.455 -25.918 28.447 1.00 84.44 85 GLY A N 1
ATOM 620 C CA . GLY A 1 85 ? -19.727 -26.639 28.603 1.00 84.44 85 GLY A CA 1
ATOM 621 C C . GLY A 1 85 ? -20.862 -26.199 27.672 1.00 84.44 85 GLY A C 1
ATOM 622 O O . GLY A 1 85 ? -22.005 -26.616 27.860 1.00 84.44 85 GLY A O 1
ATOM 623 N N . CYS A 1 86 ? -20.586 -25.396 26.639 1.00 84.94 86 CYS A N 1
ATOM 624 C CA . CYS A 1 86 ? -21.583 -24.975 25.648 1.00 84.94 86 CYS A CA 1
ATOM 625 C C . CYS A 1 86 ? -21.867 -26.063 24.584 1.00 84.94 86 CYS A C 1
ATOM 627 O O . CYS A 1 86 ? -21.719 -25.831 23.385 1.00 84.94 86 CYS A O 1
ATOM 629 N N . TRP A 1 87 ? -22.263 -27.268 25.010 1.00 85.75 87 TRP A N 1
ATOM 630 C CA . TRP A 1 87 ? -22.350 -28.463 24.148 1.00 85.75 87 TRP A CA 1
ATOM 631 C C . TRP A 1 87 ? -23.643 -28.587 23.327 1.00 85.75 87 TRP A C 1
ATOM 633 O O . TRP A 1 87 ? -23.668 -29.299 22.327 1.00 85.75 87 TRP A O 1
ATOM 643 N N . CYS A 1 88 ? -24.708 -27.863 23.682 1.00 84.75 88 CYS A N 1
ATOM 644 C CA . CYS A 1 88 ? -26.002 -27.916 22.984 1.00 84.75 88 CYS A CA 1
ATOM 645 C C . CYS A 1 88 ? -26.049 -27.012 21.736 1.00 84.75 88 CYS A C 1
ATOM 647 O O . CYS A 1 88 ? -27.017 -26.286 21.524 1.00 84.75 88 CYS A O 1
ATOM 649 N N . GLY A 1 89 ? -24.977 -26.998 20.939 1.00 77.69 89 GLY A N 1
ATOM 650 C CA . GLY A 1 89 ? -24.869 -26.191 19.718 1.00 77.69 89 GLY A CA 1
ATOM 651 C C . GLY A 1 89 ? -24.585 -24.701 19.941 1.00 77.69 89 GLY A C 1
ATOM 652 O O . GLY A 1 89 ? -24.279 -23.995 18.985 1.00 77.69 89 GLY A O 1
ATOM 653 N N . CYS A 1 90 ? -24.599 -24.208 21.183 1.00 82.12 90 CYS A N 1
ATOM 654 C CA . CYS A 1 90 ? -24.219 -22.828 21.499 1.00 82.12 90 CYS A CA 1
ATOM 655 C C . CYS A 1 90 ? -22.725 -22.542 21.263 1.00 82.12 90 CYS A C 1
ATOM 657 O O . CYS A 1 90 ? -22.358 -21.399 21.005 1.00 82.12 90 CYS A O 1
ATOM 659 N N . CYS A 1 91 ? -21.866 -23.565 21.237 1.00 83.56 91 CYS A N 1
ATOM 660 C CA . CYS A 1 91 ? -20.495 -23.426 20.748 1.00 83.56 91 CYS A CA 1
ATOM 661 C C . CYS A 1 91 ? -20.395 -22.996 19.276 1.00 83.56 91 CYS A C 1
ATOM 663 O O . CYS A 1 91 ? -19.359 -22.477 18.875 1.00 83.56 91 CYS A O 1
ATOM 665 N N . LEU A 1 92 ? -21.461 -23.158 18.481 1.00 85.19 92 LEU A N 1
ATOM 666 C CA . LEU A 1 92 ? -21.500 -22.755 17.075 1.00 85.19 92 LEU A CA 1
ATOM 667 C C . LEU A 1 92 ? -21.962 -21.305 16.873 1.00 85.19 92 LEU A C 1
ATOM 669 O O . LEU A 1 92 ? -21.908 -20.813 15.751 1.00 85.19 92 LEU A O 1
ATOM 673 N N . ILE A 1 93 ? -22.359 -20.594 17.937 1.00 79.88 93 ILE A N 1
ATOM 674 C CA . ILE A 1 93 ? -22.760 -19.177 17.871 1.00 79.88 93 ILE A CA 1
ATOM 675 C C . ILE A 1 93 ? -21.717 -18.293 17.158 1.00 79.88 93 ILE A C 1
ATOM 677 O O . ILE A 1 93 ? -22.142 -17.448 16.374 1.00 79.88 93 ILE A O 1
ATOM 681 N N . PRO A 1 94 ? -20.388 -18.476 17.320 1.00 77.06 94 PRO A N 1
ATOM 682 C CA . PRO A 1 94 ? -19.393 -17.704 16.573 1.00 77.06 94 PRO A CA 1
ATOM 683 C C . PRO A 1 94 ? -19.517 -17.818 15.046 1.00 77.06 94 PRO A C 1
ATOM 685 O O . PRO A 1 94 ? -19.169 -16.873 14.348 1.00 77.06 94 PRO A O 1
ATOM 688 N N . PHE A 1 95 ? -20.044 -18.927 14.511 1.00 78.50 95 PHE A N 1
ATOM 689 C CA . PHE A 1 95 ? -20.319 -19.076 13.072 1.00 78.50 95 PHE A CA 1
ATOM 690 C C . PHE A 1 95 ? -21.550 -18.284 12.610 1.00 78.50 95 PHE A C 1
ATOM 692 O O . PHE A 1 95 ? -21.785 -18.142 11.412 1.00 78.50 95 PHE A O 1
ATOM 699 N N . CYS A 1 96 ? -22.347 -17.786 13.552 1.00 75.25 96 CYS A N 1
ATOM 700 C CA . CYS A 1 96 ? -23.548 -16.997 13.307 1.00 75.25 96 CYS A CA 1
ATOM 701 C C . CYS A 1 96 ? -23.326 -15.494 13.547 1.00 75.25 96 CYS A C 1
ATOM 703 O O . CYS A 1 96 ? -24.271 -14.718 13.412 1.00 75.25 96 CYS A O 1
ATOM 705 N N . VAL A 1 97 ? -22.108 -15.079 13.916 1.00 67.06 97 VAL A N 1
ATOM 706 C CA . VAL A 1 97 ? -21.751 -13.672 14.124 1.00 67.06 97 VAL A CA 1
ATOM 707 C C . VAL A 1 97 ? -21.012 -13.157 12.890 1.00 67.06 97 VAL A C 1
ATOM 709 O O . VAL A 1 97 ? -19.876 -13.542 12.628 1.00 67.06 97 VAL A O 1
ATOM 712 N N . ASP A 1 98 ? -21.637 -12.232 12.160 1.00 63.88 98 ASP A N 1
ATOM 713 C CA . ASP A 1 98 ? -21.008 -11.492 11.057 1.00 63.88 98 ASP A CA 1
ATOM 714 C C . ASP A 1 98 ? -20.060 -10.403 11.609 1.00 63.88 98 ASP A C 1
ATOM 716 O O . ASP A 1 98 ? -20.278 -9.203 11.423 1.00 63.88 98 ASP A O 1
ATOM 720 N N . SER A 1 99 ? -19.027 -10.791 12.360 1.00 69.75 99 SER A N 1
ATOM 721 C CA . SER A 1 99 ? -18.046 -9.852 12.916 1.00 69.75 99 SER A CA 1
ATOM 722 C C . SER A 1 99 ? -16.854 -9.678 11.980 1.00 69.75 99 SER A C 1
ATOM 724 O O . SER A 1 99 ? -16.149 -10.642 11.711 1.00 69.75 99 SER A O 1
ATOM 726 N N . VAL A 1 100 ? -16.623 -8.421 11.581 1.00 66.38 100 VAL A N 1
ATOM 727 C CA . VAL A 1 100 ? -15.521 -7.904 10.745 1.00 66.38 100 VAL A CA 1
ATOM 728 C C . VAL A 1 100 ? -15.456 -8.522 9.345 1.00 66.38 100 VAL A C 1
ATOM 730 O O . VAL A 1 100 ? -15.314 -9.724 9.155 1.00 66.38 100 VAL A O 1
ATOM 733 N N . LYS A 1 101 ? -15.544 -7.661 8.330 1.00 81.06 101 LYS A N 1
ATOM 734 C CA . LYS A 1 101 ? -15.377 -8.039 6.923 1.00 81.06 101 LYS A CA 1
ATOM 735 C C . LYS A 1 101 ? -14.002 -7.603 6.478 1.00 81.06 101 LYS A C 1
ATOM 737 O O . LYS A 1 101 ? -13.591 -6.490 6.788 1.00 81.06 101 LYS A O 1
ATOM 742 N N . VAL A 1 102 ? -13.326 -8.486 5.761 1.00 81.69 102 VAL A N 1
ATOM 743 C CA . VAL A 1 102 ? -11.979 -8.251 5.254 1.00 81.69 102 VAL A CA 1
ATOM 744 C C . VAL A 1 102 ? -12.045 -8.225 3.737 1.00 81.69 102 VAL A C 1
ATOM 746 O O . VAL A 1 102 ? -12.713 -9.061 3.129 1.00 81.69 102 VAL A O 1
ATOM 749 N N . ALA A 1 103 ? -11.362 -7.254 3.144 1.00 86.38 103 ALA A N 1
ATOM 750 C CA . ALA A 1 103 ? -11.115 -7.193 1.716 1.00 86.38 103 ALA A CA 1
ATOM 751 C C . ALA A 1 103 ? -9.602 -7.210 1.503 1.00 86.38 103 ALA A C 1
ATOM 753 O O . ALA A 1 103 ? -8.890 -6.402 2.097 1.00 86.38 103 ALA A O 1
ATOM 754 N N . LEU A 1 104 ? -9.137 -8.141 0.672 1.00 88.06 104 LEU A N 1
ATOM 755 C CA . LEU A 1 104 ? -7.797 -8.118 0.099 1.00 88.06 104 LEU A CA 1
ATOM 756 C C . LEU A 1 104 ? -7.932 -7.568 -1.318 1.00 88.06 104 LEU A C 1
ATOM 758 O O . LEU A 1 104 ? -8.835 -7.984 -2.048 1.00 88.06 104 LEU A O 1
ATOM 762 N N . VAL A 1 105 ? -7.088 -6.609 -1.675 1.00 90.50 105 VAL A N 1
ATOM 763 C CA . VAL A 1 105 ? -7.209 -5.874 -2.933 1.00 90.50 105 VAL A CA 1
ATOM 764 C C . VAL A 1 105 ? -5.897 -5.976 -3.690 1.00 90.50 105 VAL A C 1
ATOM 766 O O . VAL A 1 105 ? -4.855 -5.607 -3.154 1.00 90.50 105 VAL A O 1
ATOM 769 N N . ASP A 1 106 ? -5.971 -6.465 -4.926 1.00 90.81 106 ASP A N 1
ATOM 770 C CA . ASP A 1 106 ? -4.837 -6.453 -5.844 1.00 90.81 106 ASP A CA 1
ATOM 771 C C . ASP A 1 106 ? -4.578 -5.012 -6.301 1.00 90.81 106 ASP A C 1
ATOM 773 O O . ASP A 1 106 ? -5.513 -4.288 -6.670 1.00 90.81 106 ASP A O 1
ATOM 777 N N . ILE A 1 107 ? -3.313 -4.594 -6.287 1.00 90.50 107 ILE A N 1
ATOM 778 C CA . ILE A 1 107 ? -2.895 -3.282 -6.788 1.00 90.50 107 ILE A CA 1
ATOM 779 C C . ILE A 1 107 ? -3.302 -3.151 -8.263 1.00 90.50 107 ILE A C 1
ATOM 781 O O . ILE A 1 107 ? -3.383 -4.124 -9.011 1.00 90.50 107 ILE A O 1
ATOM 785 N N . ARG A 1 108 ? -3.594 -1.926 -8.702 1.00 91.69 108 ARG A N 1
ATOM 786 C CA . ARG A 1 108 ? -3.916 -1.631 -10.101 1.00 91.69 108 ARG A CA 1
ATOM 787 C C . ARG A 1 108 ? -2.899 -2.274 -11.053 1.00 91.69 108 ARG A C 1
ATOM 789 O O . ARG A 1 108 ? -1.699 -2.048 -10.919 1.00 91.69 108 ARG A O 1
ATOM 796 N N . GLY A 1 109 ? -3.390 -3.011 -12.048 1.00 87.31 109 GLY A N 1
ATOM 797 C CA . GLY A 1 109 ? -2.553 -3.678 -13.046 1.00 87.31 109 GLY A CA 1
ATOM 798 C C . GLY A 1 109 ? -1.816 -4.928 -12.553 1.00 87.31 109 GLY A C 1
ATOM 799 O O . GLY A 1 109 ? -0.995 -5.452 -13.305 1.00 87.31 109 GLY A O 1
ATOM 800 N N . THR A 1 110 ? -2.091 -5.411 -11.335 1.00 86.88 110 THR A N 1
ATOM 801 C CA . THR A 1 110 ? -1.598 -6.696 -10.814 1.00 86.88 110 THR A CA 1
ATOM 802 C C . THR A 1 110 ? -2.753 -7.632 -10.467 1.00 86.88 110 THR A C 1
ATOM 804 O O . THR A 1 110 ? -3.908 -7.220 -10.355 1.00 86.88 110 THR A O 1
ATOM 807 N N . GLY A 1 111 ? -2.446 -8.924 -10.310 1.00 86.38 111 GLY A N 1
ATOM 808 C CA . GLY A 1 111 ? -3.439 -9.926 -9.922 1.00 86.38 111 GLY A CA 1
ATOM 809 C C . GLY A 1 111 ? -4.643 -9.933 -10.865 1.00 86.38 111 GLY A C 1
ATOM 810 O O . GLY A 1 111 ? -4.469 -10.079 -12.075 1.00 86.38 111 GLY A O 1
ATOM 811 N N . ALA A 1 112 ? -5.843 -9.788 -10.303 1.00 85.69 112 ALA A N 1
ATOM 812 C CA . ALA A 1 112 ? -7.099 -9.670 -11.044 1.00 85.69 112 ALA A CA 1
ATOM 813 C C . ALA A 1 112 ? -7.547 -8.209 -11.275 1.00 85.69 112 ALA A C 1
ATOM 815 O O . ALA A 1 112 ? -8.603 -7.979 -11.875 1.00 85.69 112 ALA A O 1
ATOM 816 N N . SER A 1 113 ? -6.787 -7.221 -10.795 1.00 88.06 113 SER A N 1
ATOM 817 C CA . SER A 1 113 ? -7.094 -5.802 -10.969 1.00 88.06 113 SER A CA 1
ATOM 818 C C . SER A 1 113 ? -6.722 -5.326 -12.374 1.00 88.06 113 SER A C 1
ATOM 820 O O . SER A 1 113 ? -5.586 -5.459 -12.826 1.00 88.06 113 SER A O 1
ATOM 822 N N . GLU A 1 114 ? -7.684 -4.718 -13.069 1.00 85.00 114 GLU A N 1
ATOM 823 C CA . GLU A 1 114 ? -7.455 -4.125 -14.389 1.00 85.00 114 GLU A CA 1
ATOM 824 C C . GLU A 1 114 ? -6.633 -2.818 -14.299 1.00 85.00 114 GLU A C 1
ATOM 826 O O . GLU A 1 114 ? -6.332 -2.284 -13.226 1.00 85.00 114 GLU A O 1
ATOM 831 N N . GLY A 1 115 ? -6.327 -2.248 -15.466 1.00 86.25 115 GLY A N 1
ATOM 832 C CA . GLY A 1 115 ? -5.627 -0.975 -15.603 1.00 86.25 115 GLY A CA 1
ATOM 833 C C . GLY A 1 115 ? -4.124 -1.133 -15.809 1.00 86.25 115 GLY A C 1
ATOM 834 O O . GLY A 1 115 ? -3.607 -2.229 -15.997 1.00 86.25 115 GLY A O 1
ATOM 835 N N . VAL A 1 116 ? -3.429 0.002 -15.822 1.00 85.69 116 VAL A N 1
ATOM 836 C CA . VAL A 1 116 ? -1.977 0.047 -16.011 1.00 85.69 116 VAL A CA 1
ATOM 837 C C . VAL A 1 116 ? -1.303 -0.014 -14.649 1.00 85.69 116 VAL A C 1
ATOM 839 O O . VAL A 1 116 ? -1.691 0.740 -13.756 1.00 85.69 116 VAL A O 1
ATOM 842 N N . LEU A 1 117 ? -0.303 -0.889 -14.522 1.00 88.94 117 LEU A N 1
ATOM 843 C CA . LEU A 1 117 ? 0.545 -0.978 -13.335 1.00 88.94 117 LEU A CA 1
ATOM 844 C C . LEU A 1 117 ? 1.073 0.405 -12.941 1.00 88.94 117 LEU A C 1
ATOM 846 O O . LEU A 1 117 ? 1.466 1.197 -13.801 1.00 88.94 117 LEU A O 1
ATOM 850 N N . ILE A 1 118 ? 1.072 0.678 -11.640 1.00 91.94 118 ILE A N 1
ATOM 851 C CA . ILE A 1 118 ? 1.641 1.901 -11.075 1.00 91.94 118 ILE A CA 1
ATOM 852 C C . ILE A 1 118 ? 3.134 2.040 -11.412 1.00 91.94 118 ILE A C 1
ATOM 854 O O . ILE A 1 118 ? 3.836 1.065 -11.673 1.00 91.94 118 ILE A O 1
ATOM 858 N N . GLU A 1 119 ? 3.614 3.282 -11.450 1.00 90.12 119 GLU A N 1
ATOM 859 C CA . GLU A 1 119 ? 4.970 3.586 -11.927 1.00 90.12 119 GLU A CA 1
ATOM 860 C C . GLU A 1 119 ? 6.069 3.073 -10.986 1.00 90.12 119 GLU A C 1
ATOM 862 O O . GLU A 1 119 ? 7.136 2.708 -11.463 1.00 90.12 119 GLU A O 1
ATOM 867 N N . TYR A 1 120 ? 5.794 3.043 -9.683 1.00 91.50 120 TYR A N 1
ATOM 868 C CA . TYR A 1 120 ? 6.610 2.484 -8.604 1.00 91.50 120 TYR A CA 1
ATOM 869 C C . TYR A 1 120 ? 5.716 2.286 -7.369 1.00 91.50 120 TYR A C 1
ATOM 871 O O . TYR A 1 120 ? 4.518 2.594 -7.396 1.00 91.50 120 TYR A O 1
ATOM 879 N N . GLU A 1 121 ? 6.285 1.772 -6.289 1.00 91.31 121 GLU A N 1
ATOM 880 C CA . GLU A 1 121 ? 5.599 1.616 -5.007 1.00 91.31 121 GLU A CA 1
ATOM 881 C C . GLU A 1 121 ? 5.108 2.938 -4.398 1.00 91.31 121 GLU A C 1
ATOM 883 O O . GLU A 1 121 ? 5.707 4.002 -4.562 1.00 91.31 121 GLU A O 1
ATOM 888 N N . TYR A 1 122 ? 3.996 2.876 -3.672 1.00 92.81 122 TYR A N 1
ATOM 889 C CA . TYR A 1 122 ? 3.439 3.982 -2.894 1.00 92.81 122 TYR A CA 1
ATOM 890 C C . TYR A 1 122 ? 3.132 5.236 -3.713 1.00 92.81 122 TYR A C 1
ATOM 892 O O . TYR A 1 122 ? 3.044 6.338 -3.172 1.00 92.81 122 TYR A O 1
ATOM 900 N N . THR A 1 123 ? 2.967 5.108 -5.029 1.00 94.19 123 THR A N 1
ATOM 901 C CA . THR A 1 123 ? 2.641 6.252 -5.886 1.00 94.19 123 THR A CA 1
ATOM 902 C C . THR A 1 123 ? 1.372 6.955 -5.417 1.00 94.19 123 THR A C 1
ATOM 904 O O . THR A 1 123 ? 0.456 6.360 -4.846 1.00 94.19 123 THR A O 1
ATOM 907 N N . SER A 1 124 ? 1.238 8.236 -5.767 1.00 93.94 124 SER A N 1
ATOM 908 C CA . SER A 1 124 ? -0.004 8.970 -5.517 1.00 93.94 124 SER A CA 1
ATOM 909 C C . SER A 1 124 ? -1.235 8.258 -6.081 1.00 93.94 124 SER A C 1
ATOM 911 O O . SER A 1 124 ? -2.310 8.389 -5.502 1.00 93.94 124 SER A O 1
ATOM 913 N N . GLN A 1 125 ? -1.085 7.514 -7.184 1.00 95.69 125 GLN A N 1
ATOM 914 C CA . GLN A 1 125 ? -2.158 6.717 -7.770 1.00 95.69 125 GLN A CA 1
ATOM 915 C C . GLN A 1 125 ? -2.537 5.518 -6.894 1.00 95.69 125 GLN A C 1
ATOM 917 O O . GLN A 1 125 ? -3.727 5.310 -6.681 1.00 95.69 125 GLN A O 1
ATOM 922 N N . GLU A 1 126 ? -1.566 4.777 -6.356 1.00 95.81 126 GLU A N 1
ATOM 923 C CA . GLU A 1 126 ? -1.830 3.685 -5.410 1.00 95.81 126 GLU A CA 1
ATOM 924 C C . GLU A 1 126 ? -2.585 4.194 -4.178 1.00 95.81 126 GLU A C 1
ATOM 926 O O . GLU A 1 126 ? -3.617 3.646 -3.798 1.00 95.81 126 GLU A O 1
ATOM 931 N N . LEU A 1 127 ? -2.133 5.315 -3.611 1.00 95.81 127 LEU A N 1
ATOM 932 C CA . LEU A 1 127 ? -2.781 5.928 -2.455 1.00 95.81 127 LEU A CA 1
ATOM 933 C C . LEU A 1 127 ? -4.207 6.417 -2.776 1.00 95.81 127 LEU A C 1
ATOM 935 O O . LEU A 1 127 ? -5.108 6.233 -1.961 1.00 95.81 127 LEU A O 1
ATOM 939 N N . ASN A 1 128 ? -4.438 6.978 -3.969 1.00 96.69 128 ASN A N 1
ATOM 940 C CA . ASN A 1 128 ? -5.788 7.336 -4.426 1.00 96.69 128 ASN A CA 1
ATOM 941 C C . ASN A 1 128 ? -6.687 6.093 -4.560 1.00 96.69 128 ASN A C 1
ATOM 943 O O . ASN A 1 128 ? -7.874 6.144 -4.234 1.00 96.69 128 ASN A O 1
ATOM 947 N N . ASP A 1 129 ? -6.132 4.979 -5.046 1.00 96.56 129 ASP A N 1
ATOM 948 C CA . ASP A 1 129 ? -6.860 3.717 -5.178 1.00 96.56 129 ASP A CA 1
ATOM 949 C C . ASP A 1 129 ? -7.223 3.153 -3.791 1.00 96.56 129 ASP A C 1
ATOM 951 O O . ASP A 1 129 ? -8.361 2.722 -3.589 1.00 96.56 129 ASP A O 1
ATOM 955 N N . CYS A 1 130 ? -6.323 3.246 -2.803 1.00 96.06 130 CYS A N 1
ATOM 956 C CA . CYS A 1 130 ? -6.618 2.907 -1.407 1.00 96.06 130 CYS A CA 1
ATOM 957 C C . CYS A 1 130 ? -7.760 3.756 -0.823 1.00 96.06 130 CYS A C 1
ATOM 959 O O . CYS A 1 130 ? -8.684 3.198 -0.227 1.00 96.06 130 CYS A O 1
ATOM 961 N N . GLU A 1 131 ? -7.731 5.082 -1.005 1.00 97.06 131 GLU A N 1
ATOM 962 C CA . GLU A 1 131 ? -8.808 5.978 -0.552 1.00 97.06 131 GLU A CA 1
ATOM 963 C C . GLU A 1 131 ? -10.154 5.571 -1.164 1.00 97.06 131 GLU A C 1
ATOM 965 O O . GLU A 1 131 ? -11.146 5.415 -0.446 1.00 97.06 131 GLU A O 1
ATOM 970 N N . HIS A 1 132 ? -10.174 5.300 -2.471 1.00 96.38 132 HIS A N 1
ATOM 971 C CA . HIS A 1 132 ? -11.387 4.888 -3.168 1.00 96.38 132 HIS A CA 1
ATOM 972 C C . HIS A 1 132 ? -11.928 3.540 -2.668 1.00 96.38 132 HIS A C 1
ATOM 974 O O . HIS A 1 132 ? -13.134 3.377 -2.470 1.00 96.38 132 HIS A O 1
ATOM 980 N N . VAL A 1 133 ? -11.051 2.567 -2.410 1.00 96.00 133 VAL A N 1
ATOM 981 C CA . VAL A 1 133 ? -11.437 1.280 -1.814 1.00 96.00 133 VAL A CA 1
ATOM 982 C C . VAL A 1 133 ? -12.060 1.488 -0.433 1.00 96.00 133 VAL A C 1
ATOM 984 O O . VAL A 1 133 ? -13.102 0.900 -0.142 1.00 96.00 133 VAL A O 1
ATOM 987 N N . ILE A 1 134 ? -11.470 2.338 0.411 1.00 96.50 134 ILE A N 1
ATOM 988 C CA . ILE A 1 134 ? -12.000 2.647 1.747 1.00 96.50 134 ILE A CA 1
ATOM 989 C C . ILE A 1 134 ? -13.402 3.259 1.646 1.00 96.50 134 ILE A C 1
ATOM 991 O O . ILE A 1 134 ? -14.298 2.848 2.386 1.00 96.50 134 ILE A O 1
ATOM 995 N N . GLU A 1 135 ? -13.624 4.188 0.715 1.00 96.62 135 GLU A N 1
ATOM 996 C CA . GLU A 1 135 ? -14.945 4.774 0.457 1.00 96.62 135 GLU A CA 1
ATOM 997 C C . G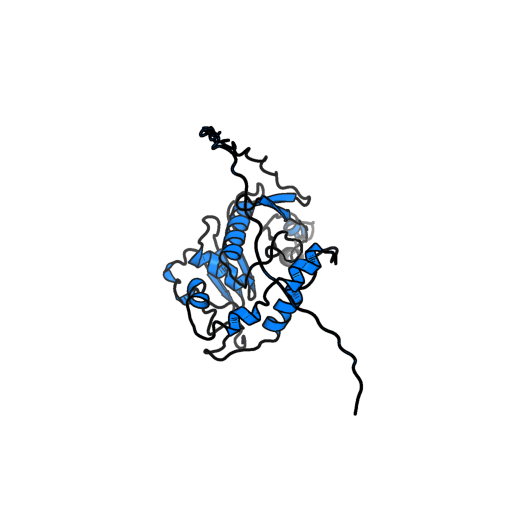LU A 1 135 ? -15.975 3.715 0.043 1.00 96.62 135 GLU A C 1
ATOM 999 O O . GLU A 1 135 ? -17.078 3.671 0.595 1.00 96.62 135 GLU A O 1
ATOM 1004 N N . LEU A 1 136 ? -15.611 2.821 -0.882 1.00 94.00 136 LEU A N 1
ATOM 1005 C CA . LEU A 1 136 ? -16.486 1.739 -1.339 1.00 94.00 136 LEU A CA 1
ATOM 1006 C C . LEU A 1 136 ? -16.829 0.765 -0.204 1.00 94.00 136 LEU A C 1
ATOM 1008 O O . LEU A 1 136 ? -17.992 0.384 -0.040 1.00 94.00 136 LEU A O 1
ATOM 1012 N N . LEU A 1 137 ? -15.841 0.385 0.609 1.00 93.50 137 LEU A N 1
ATOM 1013 C CA . LEU A 1 137 ? -16.040 -0.494 1.762 1.00 93.50 137 LEU A CA 1
ATOM 1014 C C . LEU A 1 137 ? -16.908 0.165 2.837 1.00 93.50 137 LEU A C 1
ATOM 1016 O O . LEU A 1 137 ? -17.742 -0.505 3.449 1.00 93.50 137 LEU A O 1
ATOM 1020 N N . ALA A 1 138 ? -16.752 1.468 3.063 1.00 95.31 138 ALA A N 1
ATOM 1021 C CA . ALA A 1 138 ? -17.569 2.218 4.008 1.00 95.31 138 ALA A CA 1
ATOM 1022 C C . ALA A 1 138 ? -19.026 2.347 3.537 1.00 95.31 138 ALA A C 1
ATOM 1024 O O . ALA A 1 138 ? -19.945 2.176 4.337 1.00 95.31 138 ALA A O 1
ATOM 1025 N N . ALA A 1 139 ? -19.243 2.596 2.244 1.00 94.00 139 ALA A N 1
ATOM 1026 C CA . ALA A 1 139 ? -20.571 2.744 1.648 1.00 94.00 139 ALA A CA 1
ATOM 1027 C C . ALA A 1 139 ? -21.314 1.411 1.446 1.00 94.00 139 ALA A C 1
ATOM 1029 O O . ALA A 1 139 ? -22.516 1.402 1.167 1.00 94.00 139 ALA A O 1
ATOM 1030 N N . HIS A 1 140 ? -20.621 0.277 1.563 1.00 87.44 140 HIS A N 1
ATOM 1031 C CA . HIS A 1 140 ? -21.211 -1.032 1.321 1.00 87.44 140 HIS A CA 1
ATOM 1032 C C . HIS A 1 140 ? -22.412 -1.290 2.265 1.00 87.44 140 HIS A C 1
ATOM 1034 O O . HIS A 1 140 ? -22.264 -1.142 3.477 1.00 87.44 140 HIS A O 1
ATOM 1040 N N . PRO A 1 141 ? -23.583 -1.777 1.790 1.00 88.44 141 PRO A N 1
ATOM 1041 C CA . PRO A 1 141 ? -24.802 -1.908 2.614 1.00 88.44 141 PRO A CA 1
ATOM 1042 C C . PRO A 1 141 ? -24.661 -2.801 3.848 1.00 88.44 141 PRO A C 1
ATOM 1044 O O . PRO A 1 141 ? -25.431 -2.716 4.799 1.00 88.44 141 PRO A O 1
ATOM 1047 N N . ARG A 1 142 ? -23.687 -3.712 3.804 1.00 82.94 142 ARG A N 1
ATOM 1048 C CA . ARG A 1 142 ? -23.360 -4.608 4.914 1.00 82.94 142 ARG A CA 1
ATOM 1049 C C . ARG A 1 142 ? -22.166 -4.125 5.765 1.00 82.94 142 ARG A C 1
ATOM 1051 O O . ARG A 1 142 ? -21.636 -4.925 6.536 1.00 82.94 142 ARG A O 1
ATOM 1058 N N . SER A 1 143 ? -21.702 -2.896 5.565 1.00 90.00 143 SER A N 1
ATOM 1059 C CA . SER A 1 143 ? -20.681 -2.216 6.364 1.00 90.00 143 SER A CA 1
ATOM 1060 C C . SER A 1 143 ? -21.353 -1.315 7.396 1.00 90.00 143 SER A C 1
ATOM 1062 O O . SER A 1 143 ? -22.463 -0.833 7.188 1.00 90.00 143 SER A O 1
ATOM 1064 N N . ASN A 1 144 ? -20.682 -1.078 8.519 1.00 89.88 144 ASN A N 1
ATOM 1065 C CA . ASN A 1 144 ? -21.115 -0.099 9.518 1.00 89.88 144 ASN A CA 1
ATOM 1066 C C . ASN A 1 144 ? -20.522 1.301 9.254 1.00 89.88 144 ASN A C 1
ATOM 1068 O O . ASN A 1 144 ? -20.546 2.149 10.145 1.00 89.88 144 ASN A O 1
ATOM 1072 N N . GLY A 1 145 ? -19.948 1.526 8.066 1.00 93.50 145 GLY A N 1
ATOM 1073 C CA . GLY A 1 145 ? -19.321 2.788 7.671 1.00 93.50 145 GLY A CA 1
ATOM 1074 C C . GLY A 1 145 ? -17.928 3.022 8.256 1.00 93.50 145 GLY A C 1
ATOM 1075 O O . GLY A 1 145 ? -17.329 4.058 7.984 1.00 93.50 145 GLY A O 1
ATOM 1076 N N . ARG A 1 146 ? -17.400 2.086 9.056 1.00 93.94 146 ARG A N 1
ATOM 1077 C CA . ARG A 1 146 ? -16.074 2.194 9.670 1.00 93.94 146 ARG A CA 1
ATOM 1078 C C . ARG A 1 146 ? -15.132 1.167 9.070 1.00 93.94 146 ARG A C 1
ATOM 1080 O O . ARG A 1 146 ? -15.375 -0.033 9.163 1.00 93.94 146 ARG A O 1
ATOM 1087 N N . VAL A 1 147 ? -14.036 1.651 8.504 1.00 95.94 147 VAL A N 1
ATOM 1088 C CA . VAL A 1 147 ? -12.981 0.826 7.923 1.00 95.94 147 VAL A CA 1
ATOM 1089 C C . VAL A 1 147 ? -11.760 0.880 8.834 1.00 95.94 147 VAL A C 1
ATOM 1091 O O . VAL A 1 147 ? -11.381 1.939 9.335 1.00 95.94 147 VAL A O 1
ATOM 1094 N N . GLY A 1 148 ? -11.165 -0.283 9.077 1.00 94.81 148 GLY A N 1
ATOM 1095 C CA . GLY A 1 148 ? -9.817 -0.395 9.615 1.00 94.81 148 GLY A CA 1
ATOM 1096 C C . GLY A 1 148 ? -8.903 -0.932 8.525 1.00 94.81 148 GLY A C 1
ATOM 1097 O O . GLY A 1 148 ? -9.348 -1.730 7.700 1.00 94.81 148 GLY A O 1
ATOM 1098 N N . MET A 1 149 ? -7.646 -0.508 8.527 1.00 95.62 149 MET A N 1
ATOM 1099 C CA . MET A 1 149 ? -6.624 -1.131 7.691 1.00 95.62 149 MET A CA 1
ATOM 1100 C C . MET A 1 149 ? -5.690 -1.953 8.561 1.00 95.62 149 MET A C 1
ATOM 1102 O O . MET A 1 149 ? -5.350 -1.556 9.677 1.00 95.62 149 MET A O 1
ATOM 1106 N N . TYR A 1 150 ? -5.292 -3.109 8.051 1.00 89.12 150 TYR A N 1
ATOM 1107 C CA . TYR A 1 150 ? -4.220 -3.878 8.646 1.00 89.12 150 TYR A CA 1
ATOM 1108 C C . TYR A 1 150 ? -3.303 -4.405 7.554 1.00 89.12 150 TYR A C 1
ATOM 1110 O O . TYR A 1 150 ? -3.766 -4.713 6.455 1.00 89.12 150 TYR A O 1
ATOM 1118 N N . GLY A 1 151 ? -2.019 -4.524 7.868 1.00 86.94 151 GLY A N 1
ATOM 1119 C CA . GLY A 1 151 ? -1.054 -4.996 6.896 1.00 86.94 151 GLY A CA 1
ATOM 1120 C C . GLY A 1 151 ? 0.279 -5.403 7.494 1.00 86.94 151 GLY A C 1
ATOM 1121 O O . GLY A 1 151 ? 0.603 -5.051 8.630 1.00 86.94 151 GLY A O 1
ATOM 1122 N N . LEU A 1 152 ? 1.022 -6.154 6.690 1.00 88.00 152 LEU A N 1
ATOM 1123 C CA . LEU A 1 152 ? 2.417 -6.518 6.887 1.00 88.00 152 LEU A CA 1
ATOM 1124 C C . LEU A 1 152 ? 3.253 -5.931 5.743 1.00 88.00 152 LEU A C 1
ATOM 1126 O O . LEU A 1 152 ? 2.776 -5.936 4.600 1.00 88.00 152 LEU A O 1
ATOM 1130 N N . SER A 1 153 ? 4.466 -5.447 6.040 1.00 90.56 153 SER A N 1
ATOM 1131 C CA . SER A 1 153 ? 5.384 -4.870 5.043 1.00 90.56 153 SER A CA 1
ATOM 1132 C C . SER A 1 153 ? 4.652 -3.825 4.194 1.00 90.56 153 SER A C 1
ATOM 1134 O O . SER A 1 153 ? 4.003 -2.957 4.772 1.00 90.56 153 SER A O 1
ATOM 1136 N N . TRP A 1 154 ? 4.652 -3.919 2.864 1.00 92.12 154 TRP A N 1
ATOM 1137 C CA . TRP A 1 154 ? 3.980 -2.996 1.934 1.00 92.12 154 TRP A CA 1
ATOM 1138 C C . TRP A 1 154 ? 2.596 -2.509 2.398 1.00 92.12 154 TRP A C 1
ATOM 1140 O O . TRP A 1 154 ? 2.284 -1.317 2.421 1.00 92.12 154 TRP A O 1
ATOM 1150 N N . SER A 1 155 ? 1.733 -3.434 2.822 1.00 92.19 155 SER A N 1
ATOM 1151 C CA . SER A 1 155 ? 0.376 -3.091 3.271 1.00 92.19 155 SER A CA 1
ATOM 1152 C C . SER A 1 155 ? 0.356 -2.351 4.620 1.00 92.19 155 SER A C 1
ATOM 1154 O O . SER A 1 155 ? -0.572 -1.582 4.887 1.00 92.19 155 SER A O 1
ATOM 1156 N N . ALA A 1 156 ? 1.384 -2.526 5.455 1.00 93.62 156 ALA A N 1
ATOM 1157 C CA . ALA A 1 156 ? 1.614 -1.726 6.653 1.00 93.62 156 ALA A CA 1
ATOM 1158 C C . ALA A 1 156 ? 1.988 -0.280 6.284 1.00 93.62 156 ALA A C 1
ATOM 1160 O O . ALA A 1 156 ? 1.371 0.640 6.823 1.00 93.62 156 ALA A O 1
ATOM 1161 N N . PHE A 1 157 ? 2.889 -0.074 5.313 1.00 95.31 157 PHE A N 1
ATOM 1162 C CA . PHE A 1 157 ? 3.225 1.259 4.788 1.00 95.31 157 PHE A CA 1
ATOM 1163 C C . PHE A 1 157 ? 1.985 1.972 4.244 1.00 95.31 157 PHE A C 1
ATOM 1165 O O . PHE A 1 157 ? 1.651 3.058 4.716 1.00 95.31 157 PHE A O 1
ATOM 1172 N N . ASN A 1 158 ? 1.223 1.325 3.355 1.00 95.62 158 ASN A N 1
ATOM 1173 C CA . ASN A 1 158 ? -0.035 1.874 2.835 1.00 95.62 158 ASN A CA 1
ATOM 1174 C C . ASN A 1 158 ? -1.009 2.257 3.954 1.00 95.62 158 ASN A C 1
ATOM 1176 O O . ASN A 1 158 ? -1.609 3.331 3.919 1.00 95.62 158 ASN A O 1
ATOM 1180 N N . SER A 1 159 ? -1.153 1.409 4.976 1.00 95.69 159 SER A N 1
ATOM 1181 C CA . SER A 1 159 ? -2.037 1.697 6.110 1.00 95.69 159 SER A CA 1
ATOM 1182 C C . SER A 1 159 ? -1.589 2.942 6.877 1.00 95.69 159 SER A C 1
ATOM 1184 O O . SER A 1 159 ? -2.410 3.804 7.201 1.00 95.69 159 SER A O 1
ATOM 1186 N N . LEU A 1 160 ? -0.287 3.076 7.138 1.00 95.81 160 LEU A N 1
ATOM 1187 C CA . LEU A 1 160 ? 0.266 4.243 7.817 1.00 95.81 160 LEU A CA 1
ATOM 1188 C C . LEU A 1 160 ? 0.145 5.509 6.944 1.00 95.81 160 LEU A C 1
ATOM 1190 O O . LEU A 1 160 ? -0.223 6.570 7.458 1.00 95.81 160 LEU A O 1
ATOM 1194 N N . MET A 1 161 ? 0.373 5.412 5.630 1.00 96.62 161 MET A N 1
ATOM 1195 C CA . MET A 1 161 ? 0.210 6.526 4.686 1.00 96.62 161 MET A CA 1
ATOM 1196 C C . MET A 1 161 ? -1.252 6.971 4.593 1.00 96.62 161 MET A C 1
ATOM 1198 O O . MET A 1 161 ? -1.536 8.170 4.573 1.00 96.62 161 MET A O 1
ATOM 1202 N N . MET A 1 162 ? -2.205 6.034 4.616 1.00 97.06 162 MET A N 1
ATOM 1203 C CA . MET A 1 162 ? -3.627 6.366 4.708 1.00 97.06 162 MET A CA 1
ATOM 1204 C C . MET A 1 162 ? -3.958 7.076 6.021 1.00 97.06 162 MET A C 1
ATOM 1206 O O . MET A 1 162 ? -4.701 8.052 6.011 1.00 97.06 162 MET A O 1
ATOM 1210 N N . ALA A 1 163 ? -3.390 6.641 7.145 1.00 95.75 163 ALA A N 1
ATOM 1211 C CA . ALA A 1 163 ? -3.646 7.252 8.449 1.00 95.75 163 ALA A CA 1
ATOM 1212 C C . ALA A 1 163 ? -3.038 8.652 8.626 1.00 95.75 163 ALA A C 1
ATOM 1214 O O . ALA A 1 163 ? -3.513 9.413 9.471 1.00 95.75 163 ALA A O 1
ATOM 1215 N N . THR A 1 164 ? -2.002 8.997 7.858 1.00 94.81 164 THR A N 1
ATOM 1216 C CA . THR A 1 164 ? -1.228 10.235 8.050 1.00 94.81 164 THR A CA 1
ATOM 1217 C C . THR A 1 164 ? -1.326 11.191 6.867 1.00 94.81 164 THR A C 1
ATOM 1219 O O . THR A 1 164 ? -1.677 12.356 7.048 1.00 94.81 164 THR A O 1
ATOM 1222 N N . LEU A 1 165 ? -1.074 10.720 5.647 1.00 95.12 165 LEU A N 1
ATOM 1223 C CA . LEU A 1 165 ? -1.022 11.560 4.452 1.00 95.12 165 LEU A CA 1
ATOM 1224 C C . LEU A 1 165 ? -2.422 11.814 3.888 1.00 95.12 165 LEU A C 1
ATOM 1226 O O . LEU A 1 165 ? -2.781 12.958 3.609 1.00 95.12 165 LEU A O 1
ATOM 1230 N N . ARG A 1 166 ? -3.227 10.754 3.745 1.00 95.88 166 ARG A N 1
ATOM 1231 C CA . ARG A 1 166 ? -4.529 10.822 3.057 1.00 95.88 166 ARG A CA 1
ATOM 1232 C C . ARG A 1 166 ? -5.709 11.112 3.975 1.00 95.88 166 ARG A C 1
ATOM 1234 O O . ARG A 1 166 ? -6.494 12.014 3.710 1.00 95.88 166 ARG A O 1
ATOM 1241 N N . ARG A 1 167 ? -5.773 10.418 5.110 1.00 96.25 167 ARG A N 1
ATOM 1242 C CA . ARG A 1 167 ? -6.779 10.578 6.173 1.00 96.25 167 ARG A CA 1
ATOM 1243 C C . ARG A 1 167 ? -8.226 10.485 5.659 1.00 96.25 167 ARG A C 1
ATOM 1245 O O . ARG A 1 167 ? -9.021 11.396 5.914 1.00 96.25 167 ARG A O 1
ATOM 1252 N N . PRO A 1 168 ? -8.601 9.395 4.963 1.00 97.00 168 PRO A N 1
ATOM 1253 C CA . PRO A 1 168 ? -9.970 9.227 4.500 1.00 97.00 168 PRO A CA 1
ATOM 1254 C C . PRO A 1 168 ? -10.933 9.175 5.705 1.00 97.00 168 PRO A C 1
ATOM 1256 O O . PRO A 1 168 ? -10.667 8.438 6.658 1.00 97.00 168 PRO A O 1
ATOM 1259 N N . PRO A 1 169 ? -12.075 9.893 5.687 1.00 96.81 169 PRO A N 1
ATOM 1260 C CA . PRO A 1 169 ? -12.957 10.026 6.856 1.00 96.81 169 PRO A CA 1
ATOM 1261 C C . PRO A 1 169 ? -13.509 8.711 7.421 1.00 96.81 169 PRO A C 1
ATOM 1263 O O . PRO A 1 169 ? -13.913 8.651 8.581 1.00 96.81 169 PRO A O 1
ATOM 1266 N N . ALA A 1 170 ? -13.571 7.659 6.601 1.00 97.25 170 ALA A N 1
ATOM 1267 C CA . ALA A 1 170 ? -14.065 6.352 7.016 1.00 97.25 170 ALA A CA 1
ATOM 1268 C C . ALA A 1 170 ? -12.999 5.466 7.684 1.00 97.25 170 ALA A C 1
ATOM 1270 O O . ALA A 1 170 ? -13.356 4.430 8.254 1.00 97.25 170 ALA A O 1
ATOM 1271 N N . LEU A 1 171 ? -11.718 5.852 7.661 1.00 97.81 171 LEU A N 1
ATOM 1272 C CA . LEU A 1 171 ? -10.653 5.131 8.354 1.00 97.81 171 LEU A CA 1
ATOM 1273 C C . LEU A 1 171 ? -10.699 5.446 9.850 1.00 97.81 171 LEU A C 1
ATOM 1275 O O . LEU A 1 171 ? -10.634 6.601 10.254 1.00 97.81 171 LEU A O 1
ATOM 1279 N N . HIS A 1 172 ? -10.817 4.408 10.675 1.00 96.75 172 HIS A N 1
ATOM 1280 C CA . HIS A 1 172 ? -10.987 4.556 12.123 1.00 96.75 172 HIS A CA 1
ATOM 1281 C C . HIS A 1 172 ? -9.895 3.883 12.955 1.00 96.75 172 HIS A C 1
ATOM 1283 O O . HIS A 1 172 ? -9.839 4.136 14.155 1.00 96.75 172 HIS A O 1
ATOM 1289 N N . ALA A 1 173 ? -9.062 3.020 12.369 1.00 95.19 173 ALA A N 1
ATOM 1290 C CA . ALA A 1 173 ? -7.934 2.388 13.051 1.00 95.19 173 ALA A CA 1
ATOM 1291 C C . ALA A 1 173 ? -6.952 1.778 12.044 1.00 95.19 173 ALA A C 1
ATOM 1293 O O . ALA A 1 173 ? -7.363 1.343 10.963 1.00 95.19 173 ALA A O 1
ATOM 1294 N N . VAL A 1 174 ? -5.682 1.690 12.438 1.00 95.38 174 VAL A N 1
ATOM 1295 C CA . VAL A 1 174 ? -4.633 0.995 11.686 1.00 95.38 174 VAL A CA 1
ATOM 1296 C C . VAL A 1 174 ? -3.893 -0.004 12.568 1.00 95.38 174 VAL A C 1
ATOM 1298 O O . VAL A 1 174 ? -3.530 0.297 13.704 1.00 95.38 174 VAL A O 1
ATOM 1301 N N . PHE A 1 175 ? -3.639 -1.190 12.025 1.00 91.06 175 PHE A N 1
ATOM 1302 C CA . PHE A 1 175 ? -2.660 -2.142 12.541 1.00 91.06 175 PHE A CA 1
ATOM 1303 C C . PHE A 1 175 ? -1.548 -2.309 11.503 1.00 91.06 175 PHE A C 1
ATOM 1305 O O . PHE A 1 175 ? -1.793 -2.792 10.401 1.00 91.06 175 PHE A O 1
ATOM 1312 N N . ALA A 1 176 ? -0.329 -1.909 11.834 1.00 92.56 176 ALA A N 1
ATOM 1313 C CA . ALA A 1 176 ? 0.807 -1.978 10.925 1.00 92.56 176 ALA A CA 1
ATOM 1314 C C . ALA A 1 176 ? 1.876 -2.885 11.534 1.00 92.56 176 ALA A C 1
ATOM 1316 O O . ALA A 1 176 ? 2.418 -2.586 12.599 1.00 92.56 176 ALA A O 1
ATOM 1317 N N . ALA A 1 177 ? 2.141 -4.009 10.873 1.00 90.25 177 ALA A N 1
ATOM 1318 C CA . ALA A 1 177 ? 3.189 -4.940 11.257 1.00 90.25 177 ALA A CA 1
ATOM 1319 C C . ALA A 1 177 ? 4.369 -4.844 10.289 1.00 90.25 177 ALA A C 1
ATOM 1321 O O . ALA A 1 177 ? 4.156 -4.865 9.081 1.00 90.25 177 ALA A O 1
ATOM 1322 N N . HIS A 1 178 ? 5.595 -4.795 10.810 1.00 90.88 178 HIS A N 1
ATOM 1323 C CA . HIS A 1 178 ? 6.818 -4.837 10.003 1.00 90.88 178 HIS A CA 1
ATOM 1324 C C . HIS A 1 178 ? 6.801 -3.794 8.870 1.00 90.88 178 HIS A C 1
ATOM 1326 O O . HIS A 1 178 ? 7.039 -4.114 7.712 1.00 90.88 178 HIS A O 1
ATOM 1332 N N . GLY A 1 179 ? 6.374 -2.569 9.191 1.00 89.31 179 GLY A N 1
ATOM 1333 C CA . GLY A 1 179 ? 6.366 -1.429 8.275 1.00 89.31 179 GLY A CA 1
ATOM 1334 C C . GLY A 1 179 ? 7.242 -0.307 8.817 1.00 89.31 179 GLY A C 1
ATOM 1335 O O . GLY A 1 179 ? 7.558 -0.291 10.008 1.00 89.31 179 GLY A O 1
ATOM 1336 N N . SER A 1 180 ? 7.587 0.646 7.959 1.00 90.31 180 SER A N 1
ATOM 1337 C CA . SER A 1 180 ? 8.461 1.768 8.298 1.00 90.31 180 SER A CA 1
ATOM 1338 C C . SER A 1 180 ? 7.803 3.118 7.980 1.00 90.31 180 SER A C 1
ATOM 1340 O O . SER A 1 180 ? 6.833 3.225 7.227 1.00 90.31 180 SER A O 1
ATOM 1342 N N . ASP A 1 181 ? 8.296 4.166 8.629 1.00 92.81 181 ASP A N 1
ATOM 1343 C CA . ASP A 1 181 ? 7.921 5.565 8.424 1.00 92.81 181 ASP A CA 1
ATOM 1344 C C . ASP A 1 181 ? 8.965 6.357 7.616 1.00 92.81 181 ASP A C 1
ATOM 1346 O O . ASP A 1 181 ? 8.758 7.542 7.323 1.00 92.81 181 ASP A O 1
ATOM 1350 N N . ASP A 1 182 ? 10.064 5.705 7.240 1.00 94.06 182 ASP A N 1
ATOM 1351 C CA . ASP A 1 182 ? 11.189 6.258 6.502 1.00 94.06 182 ASP A CA 1
ATOM 1352 C C . ASP A 1 182 ? 11.523 5.359 5.312 1.00 94.06 182 ASP A C 1
ATOM 1354 O O . ASP A 1 182 ? 12.277 4.394 5.444 1.00 94.06 182 ASP A O 1
ATOM 1358 N N . LEU A 1 183 ? 10.985 5.709 4.143 1.00 93.44 183 LEU A N 1
ATOM 1359 C CA . LEU A 1 183 ? 11.178 4.933 2.916 1.00 93.44 183 LEU A CA 1
ATOM 1360 C C . LEU A 1 183 ? 12.639 4.920 2.443 1.00 93.44 183 LEU A C 1
ATOM 1362 O O . LEU A 1 183 ? 13.015 4.061 1.662 1.00 93.44 183 LEU A O 1
ATOM 1366 N N . TYR A 1 184 ? 13.468 5.880 2.876 1.00 94.38 184 TYR A N 1
ATOM 1367 C CA . TYR A 1 184 ? 14.849 5.978 2.396 1.00 94.38 184 TYR A CA 1
ATOM 1368 C C . TYR A 1 184 ? 15.880 5.293 3.289 1.00 94.38 184 TYR A C 1
ATOM 1370 O O . TYR A 1 184 ? 16.931 4.930 2.791 1.00 94.38 184 TYR A O 1
ATOM 1378 N N . ASN A 1 185 ? 15.683 5.214 4.607 1.00 92.62 185 ASN A N 1
ATOM 1379 C CA . ASN A 1 185 ? 16.707 4.619 5.487 1.00 92.62 185 ASN A CA 1
ATOM 1380 C C . ASN A 1 185 ? 16.324 3.240 6.020 1.00 92.62 185 ASN A C 1
ATOM 1382 O O . ASN A 1 185 ? 17.211 2.505 6.444 1.00 92.62 185 ASN A O 1
ATOM 1386 N N . ASN A 1 186 ? 15.024 2.942 6.048 1.00 89.56 186 ASN A N 1
ATOM 1387 C CA . ASN A 1 186 ? 14.442 1.831 6.797 1.00 89.56 186 ASN A CA 1
ATOM 1388 C C . ASN A 1 186 ? 13.472 1.018 5.917 1.00 89.56 186 ASN A C 1
ATOM 1390 O O . ASN A 1 186 ? 12.519 0.435 6.432 1.00 89.56 186 ASN A O 1
ATOM 1394 N N . ASP A 1 187 ? 13.644 1.070 4.598 1.00 88.62 187 ASP A N 1
ATOM 1395 C CA . ASP A 1 187 ? 12.930 0.225 3.640 1.00 88.62 187 ASP A CA 1
ATOM 1396 C C . ASP A 1 187 ? 13.956 -0.455 2.719 1.00 88.62 187 ASP A C 1
ATOM 1398 O O . ASP A 1 187 ? 15.164 -0.214 2.810 1.00 88.62 187 ASP A O 1
ATOM 1402 N N . VAL A 1 188 ? 13.483 -1.330 1.842 1.00 88.62 188 VAL A N 1
ATOM 1403 C CA . VAL A 1 188 ? 14.303 -2.300 1.109 1.00 88.62 188 VAL A CA 1
ATOM 1404 C C . VAL A 1 188 ? 15.340 -1.695 0.152 1.00 88.62 188 VAL A C 1
ATOM 1406 O O . VAL A 1 188 ? 16.251 -2.410 -0.256 1.00 88.62 188 VAL A O 1
ATOM 1409 N N . HIS A 1 189 ? 15.236 -0.417 -0.240 1.00 90.44 189 HIS A N 1
ATOM 1410 C CA . HIS A 1 189 ? 16.073 0.181 -1.302 1.00 90.44 189 HIS A CA 1
ATOM 1411 C C . HIS A 1 189 ? 17.375 0.769 -0.788 1.00 90.44 189 HIS A C 1
ATOM 1413 O O . HIS A 1 189 ? 18.418 0.636 -1.431 1.00 90.44 189 HIS A O 1
ATOM 1419 N N . TYR A 1 190 ? 17.321 1.445 0.354 1.00 91.88 190 TYR A N 1
ATOM 1420 C CA . TYR A 1 190 ? 18.466 2.107 0.957 1.00 91.88 190 TYR A CA 1
ATOM 1421 C C . TYR A 1 190 ? 18.435 1.868 2.469 1.00 91.88 190 TYR A C 1
ATOM 1423 O O . TYR A 1 190 ? 17.516 2.279 3.167 1.00 91.88 190 TYR A O 1
ATOM 1431 N N . GLY A 1 191 ? 19.466 1.195 2.979 1.00 89.25 191 GLY A N 1
ATOM 1432 C CA . GLY A 1 191 ? 19.680 1.007 4.414 1.00 89.25 191 GLY A CA 1
ATOM 1433 C C . GLY A 1 191 ? 20.724 2.004 4.891 1.00 89.25 191 GLY A C 1
ATOM 1434 O O . GLY A 1 191 ? 21.855 1.976 4.401 1.00 89.25 191 GLY A O 1
ATOM 1435 N N . ASP A 1 192 ? 20.358 2.925 5.784 1.00 87.50 192 ASP A N 1
ATOM 1436 C CA . ASP A 1 192 ? 21.250 4.004 6.254 1.00 87.50 192 ASP A CA 1
ATOM 1437 C C . ASP A 1 192 ? 21.906 4.814 5.105 1.00 87.50 192 ASP A C 1
ATOM 1439 O O . ASP A 1 192 ? 23.047 5.282 5.192 1.00 87.50 192 ASP A O 1
ATOM 1443 N N . GLY A 1 193 ? 21.190 4.965 3.985 1.00 89.44 193 GLY A N 1
ATOM 1444 C CA . GLY A 1 193 ? 21.663 5.650 2.779 1.00 89.44 193 GLY A CA 1
ATOM 1445 C C . GLY A 1 193 ? 22.649 4.860 1.912 1.00 89.44 193 GLY A C 1
ATOM 1446 O O . GLY A 1 193 ? 23.206 5.422 0.967 1.00 89.44 193 GLY A O 1
ATOM 1447 N N . ILE A 1 194 ? 22.863 3.577 2.199 1.00 91.06 194 ILE A N 1
ATOM 1448 C CA . ILE A 1 194 ? 23.622 2.646 1.361 1.00 91.06 194 ILE A CA 1
ATOM 1449 C C . ILE A 1 194 ? 22.632 1.864 0.504 1.00 91.06 194 ILE A C 1
ATOM 1451 O O . ILE A 1 194 ? 21.656 1.342 1.033 1.00 91.06 194 ILE A O 1
ATOM 1455 N N . LEU A 1 195 ? 22.895 1.758 -0.805 1.00 90.62 195 LEU A N 1
ATOM 1456 C CA . LEU A 1 195 ? 22.075 0.941 -1.703 1.00 90.62 195 LEU A CA 1
ATOM 1457 C C . LEU A 1 195 ? 21.971 -0.485 -1.151 1.00 90.62 195 LEU A C 1
ATOM 1459 O O . LEU A 1 195 ? 22.974 -1.200 -1.070 1.00 90.62 195 LEU A O 1
ATOM 1463 N N . HIS A 1 196 ? 20.753 -0.884 -0.819 1.00 85.12 196 HIS A N 1
ATOM 1464 C CA . HIS A 1 196 ? 20.412 -2.226 -0.397 1.00 85.12 196 HIS A CA 1
ATOM 1465 C C . HIS A 1 196 ? 19.764 -2.922 -1.597 1.00 85.12 196 HIS A C 1
ATOM 1467 O O . HIS A 1 196 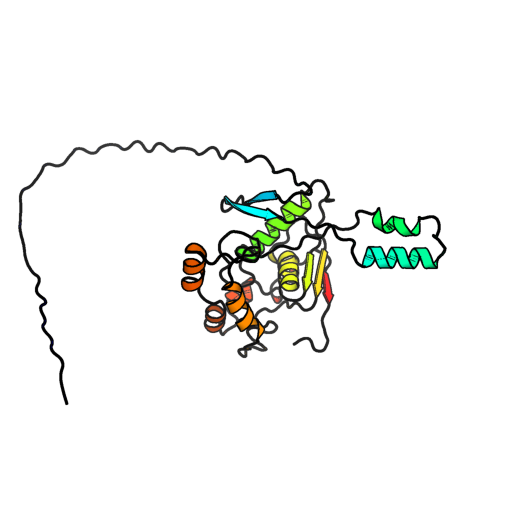? 18.690 -2.553 -2.055 1.00 85.12 196 HIS A O 1
ATOM 1473 N N . GLN A 1 197 ? 20.464 -3.899 -2.179 1.00 73.12 197 GLN A N 1
ATOM 1474 C CA . GLN A 1 197 ? 19.867 -4.774 -3.189 1.00 73.12 197 GLN A CA 1
ATOM 1475 C C . GLN A 1 197 ? 19.312 -6.012 -2.498 1.00 73.12 197 GLN A C 1
ATOM 1477 O O . GLN A 1 197 ? 19.981 -7.044 -2.429 1.00 73.12 197 GLN A O 1
ATOM 1482 N N . ASP A 1 198 ? 18.109 -5.865 -1.955 1.00 74.88 198 ASP A N 1
ATOM 1483 C CA . ASP A 1 198 ? 17.331 -6.975 -1.419 1.00 74.88 198 ASP A CA 1
ATOM 1484 C C . ASP A 1 198 ? 16.828 -7.882 -2.565 1.00 74.88 198 ASP A C 1
ATOM 1486 O O . ASP A 1 198 ? 16.562 -7.420 -3.684 1.00 74.88 198 ASP A O 1
ATOM 1490 N N . GLU A 1 199 ? 16.688 -9.183 -2.293 1.00 81.50 199 GLU A N 1
ATOM 1491 C CA . GLU A 1 199 ? 16.071 -10.142 -3.217 1.00 81.50 199 GLU A CA 1
ATOM 1492 C C . GLU A 1 199 ? 14.645 -9.731 -3.612 1.00 81.50 199 GLU A C 1
ATOM 1494 O O . GLU A 1 199 ? 14.235 -9.963 -4.753 1.00 81.50 199 GLU A O 1
ATOM 1499 N N . TYR A 1 200 ? 13.938 -9.048 -2.712 1.00 82.88 200 TYR A N 1
ATOM 1500 C CA . TYR A 1 200 ? 12.592 -8.535 -2.907 1.00 82.88 200 TYR A CA 1
ATOM 1501 C C . TYR A 1 200 ? 12.501 -7.514 -4.047 1.00 82.88 200 TYR A C 1
ATOM 1503 O O . TYR A 1 200 ? 11.599 -7.591 -4.880 1.00 8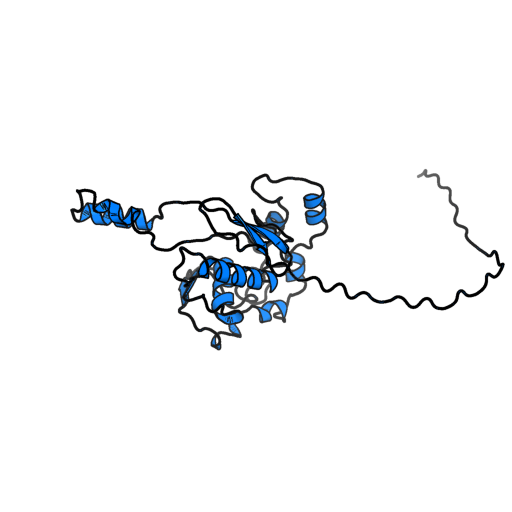2.88 200 TYR A O 1
ATOM 1511 N N . ILE A 1 201 ? 13.450 -6.576 -4.153 1.00 81.88 201 ILE A N 1
ATOM 1512 C CA . ILE A 1 201 ? 13.391 -5.545 -5.207 1.00 81.88 201 ILE A CA 1
ATOM 1513 C C . ILE A 1 201 ? 13.516 -6.191 -6.590 1.00 81.88 201 ILE A C 1
ATOM 1515 O O . ILE A 1 201 ? 12.814 -5.818 -7.531 1.00 81.88 201 ILE A O 1
ATOM 1519 N N . LEU A 1 202 ? 14.375 -7.205 -6.711 1.00 83.19 202 LEU A N 1
ATOM 1520 C CA . LEU A 1 202 ? 14.521 -7.961 -7.952 1.00 83.19 202 LEU A CA 1
ATOM 1521 C C . LEU A 1 202 ? 13.301 -8.852 -8.226 1.00 83.19 202 LEU A C 1
ATOM 1523 O O . LEU A 1 202 ? 12.914 -9.012 -9.389 1.00 83.19 202 LEU A O 1
ATOM 1527 N N . SER A 1 203 ? 12.691 -9.436 -7.188 1.00 87.38 203 SER A N 1
ATOM 1528 C CA . SER A 1 203 ? 11.505 -10.280 -7.350 1.00 87.38 203 SER A CA 1
ATOM 1529 C C . SER A 1 203 ? 10.282 -9.470 -7.773 1.00 87.38 203 SER A C 1
ATOM 1531 O O . SER A 1 203 ? 9.542 -9.930 -8.637 1.00 87.38 203 SER A O 1
ATOM 1533 N N . VAL A 1 204 ? 10.106 -8.249 -7.264 1.00 88.38 204 VAL A N 1
ATOM 1534 C CA . VAL A 1 204 ? 8.998 -7.357 -7.637 1.00 88.38 204 VAL A CA 1
ATOM 1535 C C . VAL A 1 204 ? 9.022 -7.005 -9.122 1.00 88.38 204 VAL A C 1
ATOM 1537 O O . VAL A 1 204 ? 7.999 -7.127 -9.794 1.00 88.38 204 VAL A O 1
ATOM 1540 N N . ASP A 1 205 ? 10.178 -6.642 -9.682 1.00 88.50 205 ASP A N 1
ATOM 1541 C CA . ASP A 1 205 ? 10.289 -6.359 -11.122 1.00 88.50 205 ASP A CA 1
ATOM 1542 C C . ASP A 1 205 ? 9.993 -7.595 -11.987 1.00 88.50 205 ASP A C 1
ATOM 1544 O O . ASP A 1 205 ? 9.430 -7.492 -13.084 1.00 88.50 205 ASP A O 1
ATOM 1548 N N . HIS A 1 206 ? 10.342 -8.782 -11.488 1.00 87.44 206 HIS A N 1
ATOM 1549 C CA . HIS A 1 206 ? 9.976 -10.044 -12.120 1.00 87.44 206 HIS A CA 1
ATOM 1550 C C . HIS A 1 206 ? 8.470 -10.337 -12.010 1.00 87.44 206 HIS A C 1
ATOM 1552 O O . HIS A 1 206 ? 7.859 -10.767 -12.988 1.00 87.44 206 HIS A O 1
ATOM 1558 N N . GLU A 1 207 ? 7.851 -10.100 -10.856 1.00 87.31 207 GLU A N 1
ATOM 1559 C CA . GLU A 1 207 ? 6.423 -10.343 -10.626 1.00 87.31 207 GLU A CA 1
ATOM 1560 C C . GLU A 1 207 ? 5.540 -9.373 -11.416 1.00 87.31 207 GLU A C 1
ATOM 1562 O O . GLU A 1 207 ? 4.587 -9.800 -12.067 1.00 87.31 207 GLU A O 1
ATOM 1567 N N . ASN A 1 208 ? 5.921 -8.097 -11.477 1.00 87.81 208 ASN A N 1
ATOM 1568 C CA . ASN A 1 208 ? 5.270 -7.057 -12.280 1.00 87.81 208 ASN A CA 1
ATOM 1569 C C . ASN A 1 208 ? 5.294 -7.344 -13.792 1.00 87.81 208 ASN A C 1
ATOM 1571 O O . ASN A 1 208 ? 4.540 -6.750 -14.567 1.00 87.81 208 ASN A O 1
ATOM 1575 N N . ALA A 1 209 ? 6.172 -8.250 -14.224 1.00 85.94 209 ALA A N 1
ATOM 1576 C CA . ALA A 1 209 ? 6.283 -8.712 -15.598 1.00 85.94 209 ALA A CA 1
ATOM 1577 C C . ALA A 1 209 ? 5.366 -9.905 -15.928 1.00 85.94 209 ALA A C 1
ATOM 1579 O O . ALA A 1 209 ? 5.196 -10.232 -17.111 1.00 85.94 209 ALA A O 1
ATOM 1580 N N . LEU A 1 210 ? 4.790 -10.571 -14.926 1.00 86.00 210 LEU A N 1
ATOM 1581 C CA . LEU A 1 210 ? 3.912 -11.718 -15.140 1.00 86.00 210 LEU A CA 1
ATOM 1582 C C . LEU A 1 210 ? 2.553 -11.270 -15.706 1.00 86.00 210 LEU A C 1
ATOM 1584 O O . LEU A 1 210 ? 2.070 -10.182 -15.391 1.00 86.00 210 LEU A O 1
ATOM 1588 N N . PRO A 1 211 ? 1.916 -12.081 -16.570 1.00 85.75 211 PRO A N 1
ATOM 1589 C CA . PRO A 1 211 ? 0.565 -11.789 -17.033 1.00 85.75 211 PRO A CA 1
ATOM 1590 C C . PRO A 1 211 ? -0.440 -11.851 -15.879 1.00 85.75 211 PRO A C 1
ATOM 1592 O O . PRO A 1 211 ? -0.262 -12.604 -14.921 1.00 85.75 211 PRO A O 1
ATOM 1595 N N . ALA A 1 212 ? -1.516 -11.073 -15.999 1.00 83.12 212 ALA A N 1
ATOM 1596 C CA . ALA A 1 212 ? -2.554 -10.973 -14.979 1.00 83.12 212 ALA A CA 1
ATOM 1597 C C . ALA A 1 212 ? -3.237 -12.326 -14.698 1.00 83.12 212 ALA A C 1
ATOM 1599 O O . ALA A 1 212 ? -3.453 -13.148 -15.598 1.00 83.12 212 ALA A O 1
ATOM 1600 N N . SER A 1 213 ? -3.600 -12.540 -13.435 1.00 82.88 213 SER A N 1
ATOM 1601 C CA . SER A 1 213 ? -4.359 -13.708 -12.992 1.00 82.88 213 SER A CA 1
ATOM 1602 C C . SER A 1 213 ? -5.853 -13.535 -13.351 1.00 82.88 213 SER A C 1
ATOM 1604 O O . SER A 1 213 ? -6.294 -12.426 -13.658 1.00 82.88 213 SER A O 1
ATOM 1606 N N . PRO A 1 214 ? -6.671 -14.606 -13.357 1.00 79.75 214 PRO A N 1
ATOM 1607 C CA . PRO A 1 214 ? -6.330 -15.997 -13.051 1.00 79.75 214 PRO A CA 1
ATOM 1608 C C . PRO A 1 214 ? -5.756 -16.782 -14.240 1.00 79.75 214 PRO A C 1
ATOM 1610 O O . PRO A 1 214 ? -5.180 -17.845 -14.030 1.00 79.75 214 PRO A O 1
ATOM 1613 N N . ASP A 1 215 ? -5.920 -16.283 -15.467 1.00 84.44 215 ASP A N 1
ATOM 1614 C CA . ASP A 1 215 ? -5.673 -17.067 -16.685 1.00 84.44 215 ASP A CA 1
ATOM 1615 C C . ASP A 1 215 ? -4.250 -16.912 -17.243 1.00 84.44 215 ASP A C 1
ATOM 1617 O O . ASP A 1 215 ? -3.861 -17.672 -18.130 1.00 84.44 215 ASP A O 1
ATOM 1621 N N . TYR A 1 216 ? -3.467 -15.947 -16.739 1.00 85.94 216 TYR A N 1
ATOM 1622 C CA . TYR A 1 216 ? -2.072 -15.710 -17.131 1.00 85.94 216 TYR A CA 1
ATOM 1623 C C . TYR A 1 216 ? -1.899 -15.581 -18.654 1.00 85.94 216 TYR A C 1
ATOM 1625 O O . TYR A 1 216 ? -0.995 -16.160 -19.262 1.00 85.94 216 TYR A O 1
ATOM 1633 N N . LEU A 1 217 ? -2.799 -14.823 -19.291 1.00 86.81 217 LEU A N 1
ATOM 1634 C CA . LEU A 1 217 ? -2.864 -14.703 -20.746 1.00 86.81 217 LEU A CA 1
ATOM 1635 C C . LEU A 1 217 ? -1.638 -13.976 -21.315 1.00 86.81 217 LEU A C 1
ATOM 1637 O O . LEU A 1 217 ? -1.428 -12.788 -21.082 1.00 86.81 217 LEU A O 1
ATOM 1641 N N . ILE A 1 218 ? -0.880 -14.682 -22.151 1.00 91.00 218 ILE A N 1
ATOM 1642 C CA . ILE A 1 218 ? 0.251 -14.143 -22.914 1.00 91.00 218 ILE A CA 1
ATOM 1643 C C . ILE A 1 218 ? -0.278 -13.658 -24.271 1.00 91.00 218 ILE A C 1
ATOM 1645 O O . ILE A 1 218 ? -0.308 -14.408 -25.248 1.00 91.00 218 ILE A O 1
ATOM 1649 N N . ASN A 1 219 ? -0.759 -12.415 -24.321 1.00 88.44 219 ASN A N 1
ATOM 1650 C CA . ASN A 1 219 ? -1.310 -11.784 -25.526 1.00 88.44 219 ASN A CA 1
ATOM 1651 C C . ASN A 1 219 ? -0.480 -10.557 -25.963 1.00 88.44 219 ASN A C 1
ATOM 1653 O O . ASN A 1 219 ? 0.503 -10.194 -25.319 1.00 88.44 219 ASN A O 1
ATOM 1657 N N . GLU A 1 220 ? -0.858 -9.924 -27.077 1.00 90.19 220 GLU A N 1
ATOM 1658 C CA . GLU A 1 220 ? -0.134 -8.760 -27.612 1.00 90.19 220 GLU A CA 1
ATOM 1659 C C . GLU A 1 220 ? -0.148 -7.566 -26.646 1.00 90.19 220 GLU A C 1
ATOM 1661 O O . GLU A 1 220 ? 0.857 -6.873 -26.514 1.00 90.19 220 GLU A O 1
ATOM 1666 N N . GLN A 1 221 ? -1.252 -7.356 -25.923 1.00 84.69 221 GLN A N 1
ATOM 1667 C CA . GLN A 1 221 ? -1.335 -6.311 -24.905 1.00 84.69 221 GLN A CA 1
ATOM 1668 C C . GLN A 1 221 ? -0.328 -6.560 -23.776 1.00 84.69 221 GLN A C 1
ATOM 1670 O O . GLN A 1 221 ? 0.455 -5.666 -23.465 1.00 84.69 221 GLN A O 1
ATOM 1675 N N . TRP A 1 222 ? -0.294 -7.774 -23.216 1.00 87.44 222 TRP A N 1
ATOM 1676 C CA . TRP A 1 222 ? 0.684 -8.161 -22.201 1.00 87.44 222 TRP A CA 1
ATOM 1677 C C . TRP A 1 222 ? 2.115 -7.999 -22.718 1.00 87.44 222 TRP A C 1
ATOM 1679 O O . TRP A 1 222 ? 2.946 -7.420 -22.026 1.00 87.44 222 TRP A O 1
ATOM 1689 N N . ALA A 1 223 ? 2.406 -8.460 -23.939 1.00 88.69 223 ALA A N 1
ATOM 1690 C CA . ALA A 1 223 ? 3.743 -8.352 -24.516 1.00 88.69 223 ALA A CA 1
ATOM 1691 C C . ALA A 1 223 ? 4.169 -6.883 -24.661 1.00 88.69 223 ALA A C 1
ATOM 1693 O O . ALA A 1 223 ? 5.284 -6.526 -24.285 1.00 88.69 223 ALA A O 1
ATOM 1694 N N . ASN A 1 224 ? 3.271 -6.020 -25.143 1.00 86.94 224 ASN A N 1
ATOM 1695 C CA . ASN A 1 224 ? 3.526 -4.587 -25.232 1.00 86.94 224 ASN A CA 1
ATOM 1696 C C . ASN A 1 224 ? 3.790 -3.992 -23.844 1.00 86.94 224 ASN A C 1
ATOM 1698 O O . ASN A 1 224 ? 4.857 -3.426 -23.628 1.00 86.94 224 ASN A O 1
ATOM 1702 N N . GLU A 1 225 ? 2.882 -4.191 -22.885 1.00 83.31 225 GLU A N 1
ATOM 1703 C CA . GLU A 1 225 ? 3.032 -3.680 -21.518 1.00 83.31 225 GLU A CA 1
ATOM 1704 C C . GLU A 1 225 ? 4.327 -4.172 -20.854 1.00 83.31 225 GLU A C 1
ATOM 1706 O O . GLU A 1 225 ? 5.032 -3.386 -20.221 1.00 83.31 225 GLU A O 1
ATOM 1711 N N . ARG A 1 226 ? 4.696 -5.441 -21.055 1.00 83.38 226 ARG A N 1
ATOM 1712 C CA . ARG A 1 226 ? 5.914 -6.048 -20.509 1.00 83.38 226 ARG A CA 1
ATOM 1713 C C . ARG A 1 226 ? 7.194 -5.377 -21.003 1.00 83.38 226 ARG A C 1
ATOM 1715 O O . ARG A 1 226 ? 8.125 -5.216 -20.211 1.00 83.38 226 ARG A O 1
ATOM 1722 N N . PHE A 1 227 ? 7.278 -5.064 -22.296 1.00 83.38 227 PHE A N 1
ATOM 1723 C CA . PHE A 1 227 ? 8.505 -4.554 -22.920 1.00 83.38 227 PHE A CA 1
ATOM 1724 C C . PHE A 1 227 ? 8.576 -3.027 -22.984 1.00 83.38 227 PHE A C 1
ATOM 1726 O O . PHE A 1 227 ? 9.647 -2.490 -23.259 1.00 83.38 227 PHE A O 1
ATOM 1733 N N . THR A 1 228 ? 7.474 -2.322 -22.724 1.00 84.00 228 THR A N 1
ATOM 1734 C CA . THR A 1 228 ? 7.467 -0.853 -22.661 1.00 84.00 228 THR A CA 1
ATOM 1735 C C . THR A 1 228 ? 7.507 -0.302 -21.240 1.00 84.00 228 THR A C 1
ATOM 1737 O O . THR A 1 228 ? 7.706 0.899 -21.073 1.00 84.00 228 THR A O 1
ATOM 1740 N N . ARG A 1 229 ? 7.290 -1.136 -20.215 1.00 83.94 229 ARG A N 1
ATOM 1741 C CA . ARG A 1 229 ? 7.365 -0.700 -18.817 1.00 83.94 229 ARG A CA 1
ATOM 1742 C C . ARG A 1 229 ? 8.809 -0.616 -18.345 1.00 83.94 229 ARG A C 1
ATOM 1744 O O . ARG A 1 229 ? 9.610 -1.524 -18.558 1.00 83.94 229 ARG A O 1
ATOM 1751 N N . ARG A 1 230 ? 9.098 0.495 -17.674 1.00 89.50 230 ARG A N 1
ATOM 1752 C CA . ARG A 1 230 ? 10.344 0.717 -16.955 1.00 89.50 230 ARG A CA 1
ATOM 1753 C C . ARG A 1 230 ? 10.358 -0.162 -15.690 1.00 89.50 230 ARG A C 1
ATOM 1755 O O . ARG A 1 230 ? 9.376 -0.107 -14.951 1.00 89.50 230 ARG A O 1
ATOM 1762 N N . PRO A 1 231 ? 11.420 -0.946 -15.441 1.00 90.06 231 PRO A N 1
ATOM 1763 C CA . PRO A 1 231 ? 11.632 -1.608 -14.155 1.00 90.06 231 PRO A CA 1
ATOM 1764 C C . PRO A 1 231 ? 11.700 -0.594 -13.010 1.00 90.06 231 PRO A C 1
ATOM 1766 O O . PRO A 1 231 ? 12.298 0.474 -13.155 1.00 90.06 231 PRO A O 1
ATOM 1769 N N . TRP A 1 232 ? 11.117 -0.919 -11.864 1.00 92.00 232 TRP A N 1
ATOM 1770 C CA . TRP A 1 232 ? 11.115 -0.045 -10.696 1.00 92.00 232 TRP A CA 1
ATOM 1771 C C . TRP A 1 232 ? 12.521 0.142 -10.124 1.00 92.00 232 TRP A C 1
ATOM 1773 O O . TRP A 1 232 ? 12.842 1.250 -9.693 1.00 92.00 232 TRP A O 1
ATOM 1783 N N . ILE A 1 233 ? 13.407 -0.862 -10.224 1.00 91.50 233 ILE A N 1
ATOM 1784 C CA . ILE A 1 233 ? 14.812 -0.715 -9.810 1.00 91.50 233 ILE A CA 1
ATOM 1785 C C . ILE A 1 233 ? 15.506 0.481 -10.473 1.00 91.50 233 ILE A C 1
ATOM 1787 O O . ILE A 1 233 ? 16.290 1.173 -9.823 1.00 91.50 233 ILE A O 1
ATOM 1791 N N . ASP A 1 234 ? 15.188 0.781 -11.736 1.00 92.94 234 ASP A N 1
ATOM 1792 C CA . ASP A 1 234 ? 15.793 1.908 -12.446 1.00 92.94 234 ASP A CA 1
ATOM 1793 C C . ASP A 1 234 ? 15.429 3.240 -11.781 1.00 92.94 234 ASP A C 1
ATOM 1795 O O . ASP A 1 234 ? 16.217 4.180 -11.830 1.00 92.94 234 ASP A O 1
ATOM 1799 N N . ILE A 1 235 ? 14.230 3.349 -11.198 1.00 93.12 235 ILE A N 1
ATOM 1800 C CA . ILE A 1 235 ? 13.773 4.553 -10.492 1.00 93.12 235 ILE A CA 1
ATOM 1801 C C . ILE A 1 235 ? 14.592 4.711 -9.216 1.00 93.12 235 ILE A C 1
ATOM 1803 O O . ILE A 1 235 ? 15.202 5.756 -8.998 1.00 93.12 235 ILE A O 1
ATOM 1807 N N . TYR A 1 236 ? 14.694 3.657 -8.411 1.00 92.62 236 TYR A N 1
ATOM 1808 C CA . TYR A 1 236 ? 15.440 3.717 -7.156 1.00 92.62 236 TYR A CA 1
ATOM 1809 C C . TYR A 1 236 ? 16.926 4.041 -7.388 1.00 92.62 236 TYR A C 1
ATOM 1811 O O . TYR A 1 236 ? 17.484 4.881 -6.686 1.00 92.62 236 TYR A O 1
ATOM 1819 N N . LEU A 1 237 ? 17.548 3.483 -8.436 1.00 93.81 237 LEU A N 1
ATOM 1820 C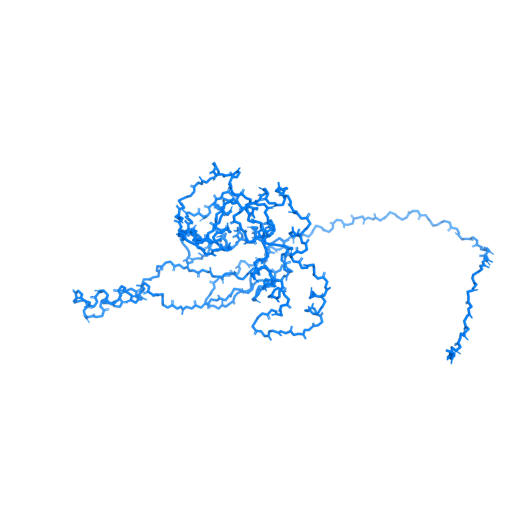 CA . LEU A 1 237 ? 18.945 3.761 -8.800 1.00 93.81 237 LEU A CA 1
ATOM 1821 C C . LEU A 1 237 ? 19.201 5.194 -9.297 1.00 93.81 237 LEU A C 1
ATOM 1823 O O . LEU A 1 237 ? 20.341 5.666 -9.224 1.00 93.81 237 LEU A O 1
ATOM 1827 N N . GLU A 1 238 ? 18.185 5.889 -9.811 1.00 95.25 238 GLU A N 1
ATOM 1828 C CA . GLU A 1 238 ? 18.271 7.313 -10.165 1.00 95.25 238 GLU A CA 1
ATOM 1829 C C . GLU A 1 238 ? 18.118 8.226 -8.940 1.00 95.25 238 GLU A C 1
ATOM 1831 O O . GLU A 1 238 ? 18.669 9.329 -8.918 1.00 95.25 238 GLU A O 1
ATOM 1836 N N . HIS A 1 239 ? 17.440 7.747 -7.898 1.00 94.88 239 HIS A N 1
ATOM 1837 C CA . HIS A 1 239 ? 17.106 8.485 -6.682 1.00 94.88 239 HIS A CA 1
ATOM 1838 C C . HIS A 1 239 ? 17.995 8.081 -5.490 1.00 94.88 239 HIS A C 1
ATOM 1840 O O . HIS A 1 239 ? 17.516 7.776 -4.402 1.00 94.88 239 HIS A O 1
ATOM 1846 N N . GLN A 1 240 ? 19.320 8.131 -5.672 1.00 94.62 240 GLN A N 1
ATOM 1847 C CA . GLN A 1 240 ? 20.314 7.651 -4.687 1.00 94.62 240 GLN A CA 1
ATOM 1848 C C . GLN A 1 240 ? 20.484 8.515 -3.434 1.00 94.62 240 GLN A C 1
ATOM 1850 O O . GLN A 1 240 ? 21.349 8.236 -2.611 1.00 94.62 240 GLN A O 1
ATOM 1855 N N . LEU A 1 241 ? 19.751 9.618 -3.331 1.00 95.00 241 LEU A N 1
ATOM 1856 C CA . LEU A 1 241 ? 19.770 10.514 -2.183 1.00 95.00 241 LEU A CA 1
ATOM 1857 C C . LEU A 1 241 ? 18.345 10.631 -1.656 1.00 95.00 241 LEU A C 1
ATOM 1859 O O . LEU A 1 241 ? 17.399 10.493 -2.428 1.00 95.00 241 LEU A O 1
ATOM 1863 N N . ASN A 1 242 ? 18.195 10.976 -0.374 1.00 95.06 242 ASN A N 1
ATOM 1864 C CA . ASN A 1 242 ? 16.896 11.257 0.241 1.00 95.06 242 ASN A CA 1
ATOM 1865 C C . ASN A 1 242 ? 16.269 12.546 -0.331 1.00 95.06 242 ASN A C 1
ATOM 1867 O O . ASN A 1 242 ? 16.261 13.594 0.320 1.00 95.06 242 ASN A O 1
ATOM 1871 N N . ASP A 1 243 ? 15.806 12.492 -1.574 1.00 96.12 243 ASP A N 1
ATOM 1872 C CA . ASP A 1 243 ? 15.147 13.568 -2.296 1.00 96.12 243 ASP A CA 1
ATOM 1873 C C . ASP A 1 243 ? 13.614 13.500 -2.172 1.00 96.12 243 ASP A C 1
ATOM 1875 O O . ASP A 1 243 ? 13.059 12.840 -1.294 1.00 96.12 243 ASP A O 1
ATOM 1879 N N . LYS A 1 244 ? 12.904 14.245 -3.026 1.00 95.31 244 LYS A N 1
ATOM 1880 C CA . LYS A 1 244 ? 11.444 14.357 -2.956 1.00 95.31 244 LYS A CA 1
ATOM 1881 C C . LYS A 1 244 ? 10.714 13.037 -3.185 1.00 95.31 244 LYS A C 1
ATOM 1883 O O . LYS A 1 244 ? 9.618 12.908 -2.650 1.00 95.31 244 LYS A O 1
ATOM 1888 N N . LEU A 1 245 ? 11.270 12.101 -3.957 1.00 94.31 245 LEU A N 1
ATOM 1889 C CA . LEU A 1 245 ? 10.625 10.808 -4.189 1.00 94.31 245 LEU A CA 1
ATOM 1890 C C . LEU A 1 245 ? 10.388 10.103 -2.850 1.00 94.31 245 LEU A C 1
ATOM 1892 O O . LEU A 1 245 ? 9.254 9.762 -2.523 1.00 94.31 245 LEU A O 1
ATOM 1896 N N . TRP A 1 246 ? 11.432 10.026 -2.027 1.00 94.94 246 TRP A N 1
ATOM 1897 C CA . TRP A 1 246 ? 11.372 9.416 -0.702 1.00 94.94 246 TRP A CA 1
ATOM 1898 C C . TRP A 1 246 ? 10.617 10.273 0.314 1.00 94.94 246 TRP A C 1
ATOM 1900 O O . TRP A 1 246 ? 9.799 9.774 1.092 1.00 94.94 246 TRP A O 1
ATOM 1910 N N . GLN A 1 247 ? 10.872 11.586 0.314 1.00 95.19 247 GLN A N 1
ATOM 1911 C CA . GLN A 1 247 ? 10.306 12.498 1.309 1.00 95.19 247 GLN A CA 1
ATOM 1912 C C . GLN A 1 247 ? 8.785 12.629 1.208 1.00 95.19 247 GLN A C 1
ATOM 1914 O O . GLN A 1 247 ? 8.131 12.778 2.237 1.00 95.19 247 GLN A O 1
ATOM 1919 N N . ASN A 1 248 ? 8.217 12.579 -0.001 1.00 92.06 248 ASN A N 1
ATOM 1920 C CA . ASN A 1 248 ? 6.790 12.832 -0.212 1.00 92.06 248 ASN A CA 1
ATOM 1921 C C . ASN A 1 248 ? 5.885 11.815 0.496 1.00 92.06 248 ASN A C 1
ATOM 1923 O O . ASN A 1 248 ? 4.783 12.179 0.906 1.00 92.06 248 ASN A O 1
ATOM 1927 N N . HIS A 1 249 ? 6.332 10.563 0.624 1.00 91.81 249 HIS A N 1
ATOM 1928 C CA . HIS A 1 249 ? 5.533 9.482 1.207 1.00 91.81 249 HIS A CA 1
ATOM 1929 C C . HIS A 1 249 ? 6.122 8.907 2.503 1.00 91.81 249 HIS A C 1
ATOM 1931 O O . HIS A 1 249 ? 5.463 8.113 3.170 1.00 91.81 249 HIS A O 1
ATOM 1937 N N . SER A 1 250 ? 7.303 9.370 2.928 1.00 95.38 250 SER A N 1
ATOM 1938 C CA . SER A 1 250 ? 7.837 9.064 4.259 1.00 95.38 250 SER A CA 1
ATOM 1939 C C . SER A 1 250 ? 7.028 9.764 5.353 1.00 95.38 250 SER A C 1
ATOM 1941 O O . SER A 1 250 ? 6.927 10.992 5.422 1.00 95.38 250 SER A O 1
ATOM 1943 N N . ILE A 1 251 ? 6.485 8.969 6.263 1.00 94.81 251 ILE A N 1
ATOM 1944 C CA . ILE A 1 251 ? 5.556 9.407 7.307 1.00 94.81 251 ILE A CA 1
ATOM 1945 C C . ILE A 1 251 ? 6.273 10.141 8.439 1.00 94.81 251 ILE A C 1
ATOM 1947 O O . ILE A 1 251 ? 5.648 10.948 9.132 1.00 94.81 251 ILE A O 1
ATOM 1951 N N . LYS A 1 252 ? 7.594 9.966 8.572 1.00 94.88 252 LYS A N 1
ATOM 1952 C CA . LYS A 1 252 ? 8.420 10.689 9.549 1.00 94.88 252 LYS A CA 1
ATOM 1953 C C . LYS A 1 252 ? 8.309 12.214 9.473 1.00 94.88 252 LYS A C 1
ATOM 1955 O O . LYS A 1 252 ? 8.594 12.911 10.442 1.00 94.88 252 LYS A O 1
ATOM 1960 N N . TYR A 1 253 ? 7.858 12.741 8.334 1.00 94.25 253 TYR A N 1
ATOM 1961 C CA . TYR A 1 253 ? 7.620 14.168 8.114 1.00 94.25 253 TYR A CA 1
ATOM 1962 C C . TYR A 1 253 ? 6.175 14.611 8.402 1.00 94.25 253 TYR A C 1
ATOM 1964 O O . TYR A 1 253 ? 5.820 15.757 8.138 1.00 94.25 253 TYR A O 1
ATOM 1972 N N . SER A 1 254 ? 5.307 13.713 8.867 1.00 93.62 254 SER A N 1
ATOM 1973 C CA . SER A 1 254 ? 3.854 13.922 8.942 1.00 93.62 254 SER A CA 1
ATOM 1974 C C . SER A 1 254 ? 3.185 13.247 10.147 1.00 93.62 254 SER A C 1
ATOM 1976 O O . SER A 1 254 ? 1.969 13.057 10.133 1.00 93.62 254 SER A O 1
ATOM 1978 N N . TYR A 1 255 ? 3.926 12.917 11.213 1.00 90.94 255 TYR A N 1
ATOM 1979 C CA . TYR A 1 255 ? 3.336 12.305 12.415 1.00 90.94 255 TYR A CA 1
ATOM 1980 C C . TYR A 1 255 ? 2.221 13.149 13.043 1.00 90.94 255 TYR A C 1
ATOM 1982 O O . TYR A 1 255 ? 1.236 12.594 13.524 1.00 90.94 255 TYR A O 1
ATOM 1990 N N . ASP A 1 256 ? 2.332 14.479 12.978 1.00 94.50 256 ASP A N 1
ATOM 1991 C CA . ASP A 1 256 ? 1.326 15.407 13.516 1.00 94.50 256 ASP A CA 1
ATOM 1992 C C . ASP A 1 256 ? -0.046 15.271 12.831 1.00 94.50 256 ASP A C 1
ATOM 1994 O O . ASP A 1 256 ? -1.064 15.705 13.371 1.00 94.50 256 ASP A O 1
ATOM 1998 N N . ASN A 1 257 ? -0.098 14.643 11.652 1.00 94.25 257 ASN A N 1
ATOM 1999 C CA . ASN A 1 257 ? -1.339 14.397 10.925 1.00 94.25 257 ASN A CA 1
ATOM 2000 C C . ASN A 1 257 ? -2.081 13.139 11.409 1.00 94.25 257 ASN A C 1
ATOM 2002 O O . ASN A 1 257 ? -3.215 12.901 10.977 1.00 94.25 257 ASN A O 1
ATOM 2006 N N . LEU A 1 258 ? -1.474 12.320 12.273 1.00 91.75 258 LEU A N 1
ATOM 2007 C CA . LEU A 1 258 ? -2.073 11.072 12.725 1.00 91.75 258 LEU A CA 1
ATOM 2008 C C . LEU A 1 258 ? -3.271 11.338 13.646 1.00 91.75 258 LEU A C 1
ATOM 2010 O O . LEU A 1 258 ? -3.142 11.899 14.731 1.00 91.75 258 LEU A O 1
ATOM 2014 N N . THR A 1 259 ? -4.454 10.900 13.214 1.00 86.06 259 THR A N 1
ATOM 2015 C CA . THR A 1 259 ? -5.731 11.189 13.901 1.00 86.06 259 THR A CA 1
ATOM 2016 C C . THR A 1 259 ? -6.503 9.946 14.336 1.00 86.06 259 THR A C 1
ATOM 2018 O O . THR A 1 259 ? -7.492 10.059 15.060 1.00 86.06 259 THR A O 1
ATOM 2021 N N . VAL A 1 260 ? -6.049 8.758 13.934 1.00 94.44 260 VAL A N 1
ATOM 2022 C CA . VAL A 1 260 ? -6.681 7.472 14.252 1.00 94.44 260 VAL A CA 1
ATOM 2023 C C . VAL A 1 260 ? -5.769 6.629 15.146 1.00 94.44 260 VAL A C 1
ATOM 2025 O O . VAL A 1 260 ? -4.549 6.775 15.075 1.00 94.44 260 VAL A O 1
ATOM 2028 N N . PRO A 1 261 ? -6.317 5.726 15.980 1.00 94.50 261 PRO A N 1
ATOM 2029 C CA . PRO A 1 261 ? -5.518 4.761 16.725 1.00 94.50 261 PRO A CA 1
ATOM 2030 C C . PRO A 1 261 ? -4.660 3.893 15.796 1.00 94.50 261 PRO A C 1
ATOM 2032 O O . PRO A 1 261 ? -5.173 3.318 14.832 1.00 94.50 261 PRO A O 1
ATOM 2035 N N . VAL A 1 262 ? -3.376 3.764 16.131 1.00 93.69 262 VAL A N 1
ATOM 2036 C CA . VAL A 1 262 ? -2.413 2.909 15.425 1.00 93.69 262 VAL A CA 1
ATOM 2037 C C . VAL A 1 262 ? -1.829 1.895 16.397 1.00 93.69 262 VAL A C 1
ATOM 2039 O O . VAL A 1 262 ? -1.374 2.259 17.481 1.00 93.69 262 VAL A O 1
ATOM 2042 N N . TYR A 1 263 ? -1.827 0.626 16.001 1.00 90.25 263 TYR A N 1
ATOM 2043 C CA . TYR A 1 263 ? -1.075 -0.428 16.669 1.00 90.25 263 TYR A CA 1
ATOM 2044 C C . TYR A 1 263 ? 0.099 -0.844 15.784 1.00 90.25 263 TYR A C 1
ATOM 2046 O O . TYR A 1 263 ? -0.112 -1.317 14.667 1.00 90.25 263 TYR A O 1
ATOM 2054 N N . LEU A 1 264 ? 1.319 -0.660 16.289 1.00 90.56 264 LEU A N 1
ATOM 2055 C CA . LEU A 1 264 ? 2.551 -1.031 15.600 1.00 90.56 264 LEU A CA 1
ATOM 2056 C C . LEU A 1 264 ? 3.076 -2.357 16.150 1.00 90.56 264 LEU A C 1
ATOM 2058 O O . LEU A 1 264 ? 3.181 -2.529 17.367 1.00 90.56 264 LEU A O 1
ATOM 2062 N N . LEU A 1 265 ? 3.425 -3.274 15.254 1.00 87.44 265 LEU A N 1
ATOM 2063 C CA . LEU A 1 265 ? 4.117 -4.519 15.568 1.00 87.44 265 LEU A CA 1
ATOM 2064 C C . LEU A 1 265 ? 5.420 -4.567 14.767 1.00 87.44 265 LEU A C 1
ATOM 2066 O O . LEU A 1 265 ? 5.399 -4.367 13.561 1.00 87.44 265 LEU A O 1
ATOM 2070 N N . ALA A 1 266 ? 6.540 -4.857 15.417 1.00 86.75 266 ALA A N 1
ATOM 2071 C CA . ALA A 1 266 ? 7.831 -5.018 14.753 1.00 86.75 266 ALA A CA 1
ATOM 2072 C C . ALA A 1 266 ? 8.598 -6.194 15.364 1.00 86.75 266 ALA A C 1
ATOM 2074 O O . ALA A 1 266 ? 8.346 -6.592 16.508 1.00 86.75 266 ALA A O 1
ATOM 2075 N N . GLY A 1 267 ? 9.533 -6.750 14.598 1.00 84.00 267 GLY A N 1
ATOM 2076 C CA . GLY A 1 267 ? 10.476 -7.755 15.076 1.00 84.00 267 GLY A CA 1
ATOM 2077 C C . GLY A 1 267 ? 11.754 -7.106 15.606 1.00 84.00 267 GLY A C 1
ATOM 2078 O O . GLY A 1 267 ? 12.212 -6.106 15.074 1.00 84.00 267 GLY A O 1
ATOM 2079 N N . LEU A 1 268 ? 12.376 -7.694 16.634 1.00 84.56 268 LEU A N 1
ATOM 2080 C CA . LEU A 1 268 ? 13.689 -7.230 17.124 1.00 84.56 268 LEU A CA 1
ATOM 2081 C C . LEU A 1 268 ? 14.823 -7.421 16.103 1.00 84.56 268 LEU A C 1
ATOM 2083 O O . LEU A 1 268 ? 15.850 -6.761 16.205 1.00 84.56 268 LEU A O 1
ATOM 2087 N N . TYR A 1 269 ? 14.639 -8.358 15.175 1.00 85.81 269 TYR A N 1
ATOM 2088 C CA . TYR A 1 269 ? 15.564 -8.680 14.086 1.00 85.81 269 TYR A CA 1
ATOM 2089 C C . TYR A 1 269 ? 14.897 -8.478 12.725 1.00 85.81 269 TYR A C 1
ATOM 2091 O O . TYR A 1 269 ? 15.222 -9.175 11.770 1.00 85.81 269 TYR A O 1
ATOM 2099 N N . ASP A 1 270 ? 13.900 -7.600 12.686 1.00 79.31 270 ASP A N 1
ATOM 2100 C CA . ASP A 1 270 ? 13.358 -7.115 11.428 1.00 79.31 270 ASP A CA 1
ATOM 2101 C C . ASP A 1 270 ? 14.424 -6.227 10.787 1.00 79.31 270 ASP A C 1
ATOM 2103 O O . ASP A 1 270 ? 14.958 -5.345 11.468 1.00 79.31 270 ASP A O 1
ATOM 2107 N N . ALA A 1 271 ? 14.816 -6.575 9.565 1.00 61.28 271 ALA A N 1
ATOM 2108 C CA . ALA A 1 271 ? 15.942 -5.981 8.852 1.00 61.28 271 ALA A CA 1
ATOM 2109 C C . ALA A 1 271 ? 15.460 -4.923 7.863 1.00 61.28 271 ALA A C 1
ATOM 2111 O O . ALA A 1 271 ? 14.359 -5.119 7.305 1.00 61.28 271 ALA A O 1
#

Radius of gyration: 27.77 Å; chains: 1; bounding box: 68×61×89 Å

Organism: NCBI:txid392032

InterPro domains:
  IPR000383 Xaa-Pro dipeptidyl-peptidase-like domain [PF02129] (102-270)
  IPR006629 LPS-induced tumour necrosis factor alpha factor [PF10601] (49-101)
  IPR006629 LPS-induced tumour necrosis factor alpha factor [PS51837] (34-122)
  IPR029058 Alpha/Beta hydrolase fold [G3DSA:3.40.50.1820] (102-271)
  IPR029058 Alpha/Beta hydrolase fold [SSF53474] (100-270)
  IPR037519 LITAF domain containing protein [PTHR23292] (10-101)

pLDDT: mean 76.94, std 22.3, range [25.59, 97.81]

Secondary structure (DSSP, 8-state):
----------------------PPPPP--------------------SS-EEEE-TTT--EEEE-------HHHHHHHHHHHHTT-TTTGGGGGGG---------PPTTSTT--SPPPSSTT-HHHHHHHHHHHHHHHHSTTS-S-EEEEEETHHHHHHHHIIIII--TTEEEEEEES--S-TTTEETTEETTEE---HHHHHHHHHTTSPPTTTT---HHHHHHHHHSPPHHHHHHH--SS-HHHHHH-GGG-GGG--S-EEEE--TT--

Sequence (271 aa):
MSSSPYINGKSSPYMALNTPNVPNAPQTEHTAVQQSVASVPPTGVFSEQPIKCVCFQCGATILARATKENGILTWLLCGGLLLIGCWCGCCLIPFCVDSVKVALVDIRGTGASEGVLIEYEYTSQELNDCEHVIELLAAHPRSNGRVGMYGLSWSAFNSLMMATLRRPPALHAVFAAHGSDDLYNNDVHYGDGILHQDEYILSVDHENALPASPDYLINEQWANERFTRRPWIDIYLEHQLNDKLWQNHSIKYSYDNLTVPVYLLAGLYDA

Foldseek 3Di:
DDDDDDDDDDDDDDDDDDDDDDDDDDDDDDPPPPPPPPDPPPPPQDDQAWDWDADPPPRDTFTFHHDDDDDPVLVVQLVVCVVVPVPPCVSNVSVVDPPDDDGDDDFDLAARHHDAHDQAAPDPVSLVVVLVVLVCQLPHPPHPNADEFEDEESSLLSRLLCQWVVVRVRYAEYEHELYALFCACRHQQHPNLHGHPDPVLVVVLVNSLFAYDDVRDPDPVSVCSNVPRDRNNVVSVVCSDCDCVRVVSRCVVTPVRRDHYYHYHYDPPSD